Protein AF-0000000082964163 (afdb_homodimer)

Nearest PDB structures (foldseek):
  6rpa-assembly1_E  TM=9.455E-01  e=1.512E-12  Homo sapiens
  6xqq-assembly2_D  TM=9.457E-01  e=3.207E-12  Homo sapiens
  7sg2-assembly1_E  TM=9.542E-01  e=1.607E-11  Homo sapiens
  7sg2-assembly2_J  TM=9.557E-01  e=1.696E-11  Homo sapiens
  7sg1-assembly2_J  TM=9.551E-01  e=2.218E-11  Homo sapiens

Organism: Crocuta crocuta (NCBI:txid9678)

Solvent-accessible surface area (backbone atoms only — not comparable to full-atom values): 11404 Å² total; per-residue (Å²): 113,66,88,73,85,69,94,60,71,53,17,41,40,25,20,56,58,32,53,33,46,56,42,68,41,52,29,55,52,64,36,70,46,71,39,42,36,50,42,96,51,86,37,64,35,32,37,34,30,39,25,44,85,71,41,70,76,39,73,40,34,42,34,36,59,75,46,82,55,50,63,33,94,97,46,49,60,82,47,43,39,62,48,24,84,42,66,38,37,37,38,41,30,39,44,52,29,35,72,88,56,41,28,33,37,44,54,46,75,28,112,66,90,71,83,70,94,63,71,50,17,42,40,24,19,55,58,32,53,33,47,54,44,67,42,52,30,54,52,64,36,68,46,71,40,40,38,51,41,97,52,87,37,65,35,33,36,34,31,40,24,44,85,72,42,69,77,40,73,40,33,42,33,37,59,74,47,83,55,50,63,32,92,96,45,50,61,81,47,45,40,61,49,25,84,41,66,37,37,36,37,39,30,39,46,52,29,36,70,88,56,40,27,32,37,44,55,49,74,28

Structure (mmCIF, N/CA/C/O backbone):
data_AF-0000000082964163-model_v1
#
loop_
_entity.id
_entity.type
_entity.pdbx_description
1 polymer 'TVB3 protein'
#
loop_
_atom_site.group_PDB
_atom_site.id
_atom_site.type_symbol
_atom_site.label_atom_id
_atom_site.label_alt_id
_atom_site.label_comp_id
_atom_site.label_asym_id
_atom_site.label_entity_id
_atom_site.label_seq_id
_atom_site.pdbx_PDB_ins_code
_atom_site.Cartn_x
_atom_site.Cartn_y
_atom_site.Cartn_z
_atom_site.occupancy
_atom_site.B_iso_or_equiv
_atom_site.auth_seq_id
_atom_site.auth_comp_id
_atom_site.auth_asym_id
_atom_site.auth_atom_id
_atom_site.pdbx_PDB_model_num
ATOM 1 N N . CYS A 1 1 ? -10.242 -15.164 -16.719 1 41.16 1 CYS A N 1
ATOM 2 C CA . CYS A 1 1 ? -11.094 -14.523 -15.727 1 41.16 1 CYS A CA 1
ATOM 3 C C . CYS A 1 1 ? -12.406 -14.062 -16.344 1 41.16 1 CYS A C 1
ATOM 5 O O . CYS A 1 1 ? -12.438 -13.086 -17.094 1 41.16 1 CYS A O 1
ATOM 7 N N . LEU A 1 2 ? -13.219 -14.797 -16.922 1 42.47 2 LEU A N 1
ATOM 8 C CA . LEU A 1 2 ? -14.344 -14.805 -17.859 1 42.47 2 LEU A CA 1
ATOM 9 C C . LEU A 1 2 ? -15.641 -14.422 -17.141 1 42.47 2 LEU A C 1
ATOM 11 O O . LEU A 1 2 ? -15.766 -14.617 -15.93 1 42.47 2 LEU A O 1
ATOM 15 N N . SER A 1 3 ? -16.453 -13.531 -17.812 1 42.53 3 SER A N 1
ATOM 16 C CA . SER A 1 3 ? -17.859 -13.25 -17.5 1 42.53 3 SER A CA 1
ATOM 17 C C . SER A 1 3 ? -18.641 -14.539 -17.266 1 42.53 3 SER A C 1
ATOM 19 O O . SER A 1 3 ? -19.875 -14.516 -17.203 1 42.53 3 SER A O 1
ATOM 21 N N . LEU A 1 4 ? -18.078 -15.742 -17.125 1 42.62 4 LEU A N 1
ATOM 22 C CA . LEU A 1 4 ? -19.031 -16.812 -17.422 1 42.62 4 LEU A CA 1
ATOM 23 C C . LEU A 1 4 ? -20.062 -16.953 -16.297 1 42.62 4 LEU A C 1
ATOM 25 O O . LEU A 1 4 ? -19.781 -16.594 -15.148 1 42.62 4 LEU A O 1
ATOM 29 N N . SER A 1 5 ? -21.438 -17.344 -16.5 1 44.69 5 SER A N 1
ATOM 30 C CA . SER A 1 5 ? -22.781 -17.594 -15.945 1 44.69 5 SER A CA 1
ATOM 31 C C . SER A 1 5 ? -22.719 -18.547 -14.766 1 44.69 5 SER A C 1
ATOM 33 O O . SER A 1 5 ? -23.688 -18.719 -14.039 1 44.69 5 SER A O 1
ATOM 35 N N . ASP A 1 6 ? -21.969 -19.734 -14.781 1 49.62 6 ASP A N 1
ATOM 36 C CA . ASP A 1 6 ? -22.391 -20.812 -13.891 1 49.62 6 ASP A CA 1
ATOM 37 C C . ASP A 1 6 ? -22.031 -20.5 -12.445 1 49.62 6 ASP A C 1
ATOM 39 O O . ASP A 1 6 ? -21.062 -19.781 -12.18 1 49.62 6 ASP A O 1
ATOM 43 N N . SER A 1 7 ? -22.797 -20.922 -11.273 1 49.91 7 SER A N 1
ATOM 44 C CA . SER A 1 7 ? -22.766 -20.594 -9.852 1 49.91 7 SER A CA 1
ATOM 45 C C . SER A 1 7 ? -21.375 -20.75 -9.273 1 49.91 7 SER A C 1
ATOM 47 O O . SER A 1 7 ? -21.078 -21.734 -8.594 1 49.91 7 SER A O 1
ATOM 49 N N . LEU A 1 8 ? -20.281 -20.719 -10.016 1 48.81 8 LEU A N 1
ATOM 50 C CA . LEU A 1 8 ? -18.953 -20.984 -9.484 1 48.81 8 LEU A CA 1
ATOM 51 C C . LEU A 1 8 ? -18.516 -19.875 -8.523 1 48.81 8 LEU A C 1
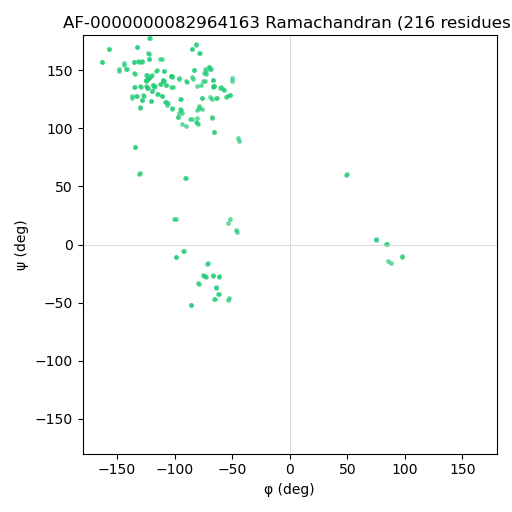ATOM 53 O O . LEU A 1 8 ? -18.703 -18.688 -8.82 1 48.81 8 LEU A O 1
ATOM 57 N N . LYS A 1 9 ? -18.531 -20.375 -7.25 1 58.12 9 LYS A N 1
ATOM 58 C CA . LYS A 1 9 ? -17.969 -19.484 -6.234 1 58.12 9 LYS A CA 1
ATOM 59 C C . LYS A 1 9 ? -16.672 -18.859 -6.727 1 58.12 9 LYS A C 1
ATOM 61 O O . LYS A 1 9 ? -15.703 -19.562 -7.023 1 58.12 9 LYS A O 1
ATOM 66 N N . LEU A 1 10 ? -16.703 -17.766 -7.371 1 63.09 10 LEU A N 1
ATOM 67 C CA . LEU A 1 10 ? -15.57 -17.047 -7.938 1 63.09 10 LEU A CA 1
ATOM 68 C C . LEU A 1 10 ? -14.797 -16.312 -6.848 1 63.09 10 LEU A C 1
ATOM 70 O O . LEU A 1 10 ? -15.398 -15.672 -5.977 1 63.09 10 LEU A O 1
ATOM 74 N N . GLY A 1 11 ? -13.539 -16.672 -6.621 1 61.59 11 GLY A N 1
ATOM 75 C CA . GLY A 1 11 ? -12.68 -15.828 -5.809 1 61.59 11 GLY A CA 1
ATOM 76 C C . GLY A 1 11 ? -12.328 -14.516 -6.484 1 61.59 11 GLY A C 1
ATOM 77 O O . GLY A 1 11 ? -12.125 -14.469 -7.699 1 61.59 11 GLY A O 1
ATOM 78 N N . SER A 1 12 ? -12.547 -13.336 -5.824 1 65.75 12 SER A N 1
ATOM 79 C CA . SER A 1 12 ? -12.211 -12.023 -6.375 1 65.75 12 SER A CA 1
ATOM 80 C C . SER A 1 12 ? -10.852 -11.547 -5.883 1 65.75 12 SER A C 1
ATOM 82 O O . SER A 1 12 ? -10.57 -11.594 -4.684 1 65.75 12 SER A O 1
ATOM 84 N N . VAL A 1 13 ? -9.883 -11.445 -6.793 1 63.28 13 VAL A N 1
ATOM 85 C CA . VAL A 1 13 ? -8.586 -10.844 -6.492 1 63.28 13 VAL A CA 1
ATOM 86 C C . VAL A 1 13 ? -8.531 -9.43 -7.055 1 63.28 13 VAL A C 1
ATOM 88 O O . VAL A 1 13 ? -8.945 -9.188 -8.188 1 63.28 13 VAL A O 1
ATOM 91 N N . PHE A 1 14 ? -8.406 -8.43 -6.152 1 61.88 14 PHE A N 1
ATOM 92 C CA . PHE A 1 14 ? -8.43 -7.027 -6.543 1 61.88 14 PHE A CA 1
ATOM 93 C C . PHE A 1 14 ? -7.043 -6.41 -6.441 1 61.88 14 PHE A C 1
ATOM 95 O O . PHE A 1 14 ? -6.328 -6.633 -5.461 1 61.88 14 PHE A O 1
ATOM 102 N N . GLY A 1 15 ? -6.543 -5.863 -7.559 1 56.25 15 GLY A N 1
ATOM 103 C CA . GLY A 1 15 ? -5.438 -4.926 -7.461 1 56.25 15 GLY A CA 1
ATOM 104 C C . GLY A 1 15 ? -5.875 -3.52 -7.094 1 56.25 15 GLY A C 1
ATOM 105 O O . GLY A 1 15 ? -6.875 -3.02 -7.613 1 56.25 15 GLY A O 1
ATOM 106 N N . ALA A 1 16 ? -5.695 -3.039 -5.922 1 55.53 16 ALA A N 1
ATOM 107 C CA . ALA A 1 16 ? -6.199 -1.73 -5.512 1 55.53 16 ALA A CA 1
ATOM 108 C C . ALA A 1 16 ? -5.301 -0.61 -6.027 1 55.53 16 ALA A C 1
ATOM 110 O O . ALA A 1 16 ? -4.074 -0.735 -6.016 1 55.53 16 ALA A O 1
ATOM 111 N N . LEU A 1 17 ? -5.938 0.274 -6.875 1 52.03 17 LEU A N 1
ATOM 112 C CA . LEU A 1 17 ? -5.293 1.485 -7.367 1 52.03 17 LEU A CA 1
ATOM 113 C C . LEU A 1 17 ? -5.332 2.588 -6.312 1 52.03 17 LEU A C 1
ATOM 115 O O . LEU A 1 17 ? -6.402 2.939 -5.816 1 52.03 17 LEU A O 1
ATOM 119 N N . LEU A 1 18 ? -4.27 2.746 -5.754 1 58.44 18 LEU A N 1
ATOM 120 C CA . LEU A 1 18 ? -4.168 3.932 -4.91 1 58.44 18 LEU A CA 1
ATOM 121 C C . LEU A 1 18 ? -3.648 5.125 -5.707 1 58.44 18 LEU A C 1
ATOM 123 O O . LEU A 1 18 ? -2.695 4.992 -6.477 1 58.44 18 LEU A O 1
ATOM 127 N N . SER A 1 19 ? -4.633 6.043 -6.086 1 60.84 19 SER A N 1
ATOM 128 C CA . SER A 1 19 ? -4.148 7.266 -6.719 1 60.84 19 SER A CA 1
ATOM 129 C C . SER A 1 19 ? -3.76 8.312 -5.676 1 60.84 19 SER A C 1
ATOM 131 O O . SER A 1 19 ? -4.543 8.617 -4.773 1 60.84 19 SER A O 1
ATOM 133 N N . GLN A 1 20 ? -2.508 8.477 -5.578 1 63.31 20 GLN A N 1
ATOM 134 C CA . GLN A 1 20 ? -2.035 9.477 -4.629 1 63.31 20 GLN A CA 1
ATOM 135 C C . GLN A 1 20 ? -1.521 10.719 -5.344 1 63.31 20 GLN A C 1
ATOM 137 O O . GLN A 1 20 ? -0.855 10.617 -6.379 1 63.31 20 GLN A O 1
ATOM 142 N N . LYS A 1 21 ? -2.111 11.852 -5.086 1 64.5 21 LYS A N 1
ATOM 143 C CA . LYS A 1 21 ? -1.603 13.141 -5.539 1 64.5 21 LYS A CA 1
ATOM 144 C C . LYS A 1 21 ? -1.118 13.984 -4.363 1 64.5 21 LYS A C 1
ATOM 146 O O . LYS A 1 21 ? -1.78 14.055 -3.328 1 64.5 21 LYS A O 1
ATOM 151 N N . PRO A 1 22 ? -0.004 14.664 -4.484 1 62.19 22 PRO A N 1
ATOM 152 C CA . PRO A 1 22 ? 1.025 14.531 -5.52 1 62.19 22 PRO A CA 1
ATOM 153 C C . PRO A 1 22 ? 1.81 13.227 -5.41 1 62.19 22 PRO A C 1
ATOM 155 O O . PRO A 1 22 ? 1.862 12.625 -4.336 1 62.19 22 PRO A O 1
ATOM 158 N N . ARG A 1 23 ? 2.297 12.797 -6.492 1 64.94 23 ARG A N 1
ATOM 159 C CA . ARG A 1 23 ? 3.164 11.625 -6.496 1 64.94 23 ARG A CA 1
ATOM 160 C C . ARG A 1 23 ? 4.461 11.898 -5.746 1 64.94 23 ARG A C 1
ATOM 162 O O . ARG A 1 23 ? 4.945 11.047 -5 1 64.94 23 ARG A O 1
ATOM 169 N N . ARG A 1 24 ? 5.004 13.016 -6.074 1 65.31 24 ARG A N 1
ATOM 170 C CA . ARG A 1 24 ? 6.227 13.492 -5.43 1 65.31 24 ARG A CA 1
ATOM 171 C C . ARG A 1 24 ? 6.129 14.977 -5.109 1 65.31 24 ARG A C 1
ATOM 173 O O . ARG A 1 24 ? 5.59 15.758 -5.898 1 65.31 24 ARG A O 1
ATOM 180 N N . ASN A 1 25 ? 6.395 15.227 -3.795 1 66.56 25 ASN A N 1
ATOM 181 C CA . ASN A 1 25 ? 6.496 16.641 -3.449 1 66.56 25 ASN A CA 1
ATOM 182 C C . ASN A 1 25 ? 7.734 16.922 -2.607 1 66.56 25 ASN A C 1
ATOM 184 O O . ASN A 1 25 ? 8.078 16.156 -1.711 1 66.56 25 ASN A O 1
ATOM 188 N N . ILE A 1 26 ? 8.547 17.922 -3.072 1 69.19 26 ILE A N 1
ATOM 189 C CA . ILE A 1 26 ? 9.664 18.422 -2.273 1 69.19 26 ILE A CA 1
ATOM 190 C C . ILE A 1 26 ? 9.219 19.656 -1.487 1 69.19 26 ILE A C 1
ATOM 192 O O . ILE A 1 26 ? 8.664 20.594 -2.059 1 69.19 26 ILE A O 1
ATOM 196 N N . CYS A 1 27 ? 9.273 19.406 -0.211 1 69.62 27 CYS A N 1
ATOM 197 C CA . CYS A 1 27 ? 8.812 20.516 0.618 1 69.62 27 CYS A CA 1
ATOM 198 C C . CYS A 1 27 ? 9.953 21.078 1.465 1 69.62 27 CYS A C 1
ATOM 200 O O . CYS A 1 27 ? 10.898 20.359 1.781 1 69.62 27 CYS A O 1
ATOM 202 N N . GLN A 1 28 ? 9.805 22.406 1.718 1 74.69 28 GLN A N 1
ATOM 203 C CA . GLN A 1 28 ? 10.742 23.078 2.625 1 74.69 28 GLN A CA 1
ATOM 204 C C . GLN A 1 28 ? 10.586 22.547 4.051 1 74.69 28 GLN A C 1
ATOM 206 O O . GLN A 1 28 ? 9.469 22.312 4.516 1 74.69 28 GLN A O 1
ATOM 211 N N . ARG A 1 29 ? 11.727 22.312 4.625 1 79.88 29 ARG A N 1
ATOM 212 C CA . ARG A 1 29 ? 11.688 21.922 6.031 1 79.88 29 ARG A CA 1
ATOM 213 C C . ARG A 1 29 ? 10.828 22.891 6.844 1 79.88 29 ARG A C 1
ATOM 215 O O . ARG A 1 29 ? 10.898 24.109 6.637 1 79.88 29 ARG A O 1
ATOM 222 N N . GLY A 1 30 ? 10.133 22.438 7.758 1 83.5 30 GLY A N 1
ATOM 223 C CA . GLY A 1 30 ? 9.289 23.25 8.617 1 83.5 30 GLY A CA 1
ATOM 224 C C . GLY A 1 30 ? 7.918 23.516 8.023 1 83.5 30 GLY A C 1
ATOM 225 O O . GLY A 1 30 ? 7.004 23.938 8.734 1 83.5 30 GLY A O 1
ATOM 226 N N . ALA A 1 31 ? 7.805 23.25 6.773 1 85.44 31 ALA A N 1
ATOM 227 C CA . ALA A 1 31 ? 6.512 23.422 6.113 1 85.44 31 ALA A CA 1
ATOM 228 C C . ALA A 1 31 ? 5.633 22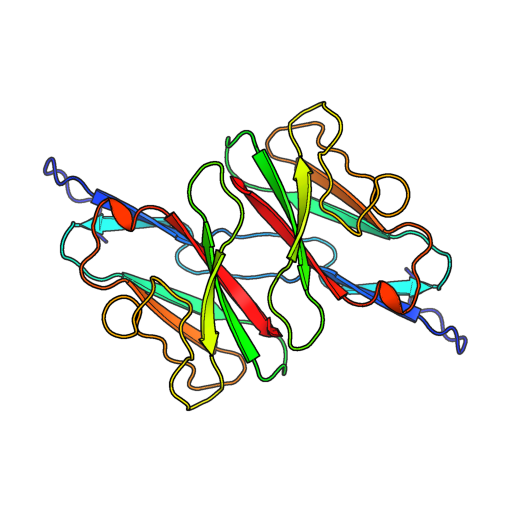.188 6.297 1 85.44 31 ALA A C 1
ATOM 230 O O . ALA A 1 31 ? 6.062 21.203 6.887 1 85.44 31 ALA A O 1
ATOM 231 N N . SER A 1 32 ? 4.34 22.344 5.945 1 88.12 32 SER A N 1
ATOM 232 C CA . SER A 1 32 ? 3.428 21.203 5.988 1 88.12 32 SER A CA 1
ATOM 233 C C . SER A 1 32 ? 3.047 20.75 4.582 1 88.12 32 SER A C 1
ATOM 235 O O . SER A 1 32 ? 3.004 21.562 3.652 1 88.12 32 SER A O 1
ATOM 237 N N . MET A 1 33 ? 2.818 19.438 4.578 1 85.81 33 MET A N 1
ATOM 238 C CA . MET A 1 33 ? 2.416 18.859 3.305 1 85.81 33 MET A CA 1
ATOM 239 C C . MET A 1 33 ? 1.163 18 3.471 1 85.81 33 MET A C 1
ATOM 241 O O . MET A 1 33 ? 1.049 17.234 4.434 1 85.81 33 MET A O 1
ATOM 245 N N . THR A 1 34 ? 0.237 18.203 2.475 1 87.56 34 THR A N 1
ATOM 246 C CA . THR A 1 34 ? -0.994 17.422 2.512 1 87.56 34 THR A CA 1
ATOM 247 C C . THR A 1 34 ? -1.078 16.484 1.31 1 87.56 34 THR A C 1
ATOM 249 O O . THR A 1 34 ? -0.862 16.906 0.172 1 87.56 34 THR A O 1
ATOM 252 N N . ILE A 1 35 ? -1.35 15.242 1.563 1 87.12 35 ILE A N 1
ATOM 253 C CA . ILE A 1 35 ? -1.528 14.234 0.524 1 87.12 35 ILE A CA 1
ATOM 254 C C . ILE A 1 35 ? -2.996 13.82 0.451 1 87.12 35 ILE A C 1
ATOM 256 O O . ILE A 1 35 ? -3.656 13.664 1.481 1 87.12 35 ILE A O 1
ATOM 260 N N . HIS A 1 36 ? -3.449 13.609 -0.766 1 85.88 36 HIS A N 1
ATOM 261 C CA . HIS A 1 36 ? -4.836 13.227 -1 1 85.88 36 HIS A CA 1
ATOM 262 C C . HIS A 1 36 ? -4.934 11.773 -1.457 1 85.88 36 HIS A C 1
ATOM 264 O O . HIS A 1 36 ? -4.094 11.305 -2.229 1 85.88 36 HIS A O 1
ATOM 270 N N . CYS A 1 37 ? -5.977 11.148 -0.925 1 83.81 37 CYS A N 1
ATOM 271 C CA . CYS A 1 37 ? -6.25 9.766 -1.294 1 83.81 37 CYS A CA 1
ATOM 272 C C . CYS A 1 37 ? -7.695 9.594 -1.744 1 83.81 37 CYS A C 1
ATOM 274 O O . CYS A 1 37 ? -8.617 10.031 -1.056 1 83.81 37 CYS A O 1
ATOM 276 N N . GLU A 1 38 ? -7.863 9.07 -2.928 1 82.38 38 GLU A N 1
ATOM 277 C CA . GLU A 1 38 ? -9.18 8.734 -3.453 1 82.38 38 GLU A CA 1
ATOM 278 C C . GLU A 1 38 ? -9.289 7.25 -3.783 1 82.38 38 GLU A C 1
ATOM 280 O O . GLU A 1 38 ? -8.414 6.695 -4.453 1 82.38 38 GLU A O 1
ATOM 285 N N . VAL A 1 39 ? -10.289 6.652 -3.158 1 76.88 39 VAL A N 1
ATOM 286 C CA . VAL A 1 39 ? -10.508 5.227 -3.398 1 76.88 39 VAL A CA 1
ATOM 287 C C . VAL A 1 39 ? -11.891 5.012 -4.008 1 76.88 39 VAL A C 1
ATOM 289 O O . VAL A 1 39 ? -12.828 5.754 -3.711 1 76.88 39 VAL A O 1
ATOM 292 N N . ASP A 1 40 ? -11.93 4.16 -4.988 1 73.5 40 ASP A N 1
ATOM 293 C CA . ASP A 1 40 ? -13.219 3.824 -5.594 1 73.5 40 ASP A CA 1
ATOM 294 C C . ASP A 1 40 ? -13.859 2.629 -4.895 1 73.5 40 ASP A C 1
ATOM 296 O O . ASP A 1 40 ? -13.961 1.546 -5.473 1 73.5 40 ASP A O 1
ATOM 300 N N . THR A 1 41 ? -14.055 2.713 -3.691 1 73.81 41 THR A N 1
ATOM 301 C CA . THR A 1 41 ? -14.695 1.643 -2.934 1 73.81 41 THR A CA 1
ATOM 302 C C . THR A 1 41 ? -15.586 2.217 -1.835 1 73.81 41 THR A C 1
ATOM 304 O O . THR A 1 41 ? -15.5 3.404 -1.514 1 73.81 41 THR A O 1
ATOM 307 N N . GLN A 1 42 ? -16.562 1.459 -1.414 1 76.38 42 GLN A N 1
ATOM 308 C CA . GLN A 1 42 ? -17.469 1.888 -0.35 1 76.38 42 GLN A CA 1
ATOM 309 C C . GLN A 1 42 ? -17.078 1.263 0.986 1 76.38 42 GLN A C 1
ATOM 311 O O . GLN A 1 42 ? -17.906 1.149 1.891 1 76.38 42 GLN A O 1
ATOM 316 N N . LEU A 1 43 ? -15.828 0.867 1.062 1 81.06 43 LEU A N 1
ATOM 317 C CA . LEU A 1 43 ? -15.375 0.259 2.309 1 81.06 43 LEU A CA 1
ATOM 318 C C . LEU A 1 43 ? -15.203 1.313 3.396 1 81.06 43 LEU A C 1
ATOM 320 O O . LEU A 1 43 ? -14.742 2.424 3.125 1 81.06 43 LEU A O 1
ATOM 324 N N . PRO A 1 44 ? -15.57 1.015 4.602 1 87.75 44 PRO A N 1
ATOM 325 C CA . PRO A 1 44 ? -15.688 2.023 5.656 1 87.75 44 PRO A CA 1
ATOM 326 C C . PRO A 1 44 ? -14.328 2.486 6.188 1 87.75 44 PRO A C 1
ATOM 328 O O . PRO A 1 44 ? -14.219 3.594 6.719 1 87.75 44 PRO A O 1
ATOM 331 N N . LEU A 1 45 ? -13.344 1.627 6.086 1 91.31 45 LEU A N 1
ATOM 332 C CA . LEU A 1 45 ? -12.055 1.989 6.68 1 91.31 45 LEU A CA 1
ATOM 333 C C . LEU A 1 45 ? -11.07 2.434 5.605 1 91.31 45 LEU A C 1
ATOM 335 O O . LEU A 1 45 ? -11.07 1.896 4.492 1 91.31 45 LEU A O 1
ATOM 339 N N . MET A 1 46 ? -10.258 3.379 5.945 1 91 46 MET A N 1
ATOM 340 C CA . MET A 1 46 ? -9.109 3.771 5.141 1 91 46 MET A CA 1
ATOM 341 C C . MET A 1 46 ? -7.82 3.707 5.961 1 91 46 MET A C 1
ATOM 343 O O . MET A 1 46 ? -7.805 4.094 7.129 1 91 46 MET A O 1
ATOM 347 N N . PHE A 1 47 ? -6.754 3.248 5.309 1 92.38 47 PHE A N 1
ATOM 348 C CA . PHE A 1 47 ? -5.473 3.059 5.977 1 92.38 47 PHE A CA 1
ATOM 349 C C . PHE A 1 47 ? -4.395 3.924 5.332 1 92.38 47 PHE A C 1
ATOM 351 O O . PHE A 1 47 ? -4.293 3.988 4.105 1 92.38 47 PHE A O 1
ATOM 358 N N . TRP A 1 48 ? -3.668 4.598 6.18 1 92.25 48 TRP A N 1
ATOM 359 C CA . TRP A 1 48 ? -2.523 5.371 5.711 1 92.25 48 TRP A CA 1
ATOM 360 C C . TRP A 1 48 ? -1.214 4.703 6.109 1 92.25 48 TRP A C 1
ATOM 362 O O . TRP A 1 48 ? -1.068 4.234 7.242 1 92.25 48 TRP A O 1
ATOM 372 N N . TYR A 1 49 ? -0.286 4.715 5.098 1 92.19 49 TYR A N 1
ATOM 373 C CA . TYR A 1 49 ? 0.973 4.008 5.312 1 92.19 49 TYR A CA 1
ATOM 374 C C . TYR A 1 49 ? 2.162 4.91 5.004 1 92.19 49 TYR A C 1
ATOM 376 O O . TYR A 1 49 ? 2.053 5.844 4.207 1 92.19 49 TYR A O 1
ATOM 384 N N . ARG A 1 50 ? 3.207 4.5 5.617 1 91.38 50 ARG A N 1
ATOM 385 C CA . ARG A 1 50 ? 4.504 5.098 5.324 1 91.38 50 ARG A CA 1
ATOM 386 C C . ARG A 1 50 ? 5.516 4.035 4.91 1 91.38 50 ARG A C 1
ATOM 388 O O . ARG A 1 50 ? 5.523 2.932 5.453 1 91.38 50 ARG A O 1
ATOM 395 N N . GLN A 1 51 ? 6.324 4.461 3.922 1 89.31 51 GLN A N 1
ATOM 396 C CA . GLN A 1 51 ? 7.391 3.562 3.492 1 89.31 51 GLN A CA 1
ATOM 397 C C . GLN A 1 51 ? 8.734 4.285 3.455 1 89.31 51 GLN A C 1
ATOM 399 O O . GLN A 1 51 ? 8.898 5.262 2.723 1 89.31 51 GLN A O 1
ATOM 404 N N . LEU A 1 52 ? 9.633 3.842 4.23 1 88.94 52 LEU A N 1
ATOM 405 C CA . LEU A 1 52 ? 11.008 4.316 4.133 1 88.94 52 LEU A CA 1
ATOM 406 C C . LEU A 1 52 ? 11.766 3.564 3.043 1 88.94 52 LEU A C 1
ATOM 408 O O . LEU A 1 52 ? 11.453 2.412 2.742 1 88.94 52 LEU A O 1
ATOM 412 N N . PRO A 1 53 ? 12.695 4.27 2.492 1 84.19 53 PRO A N 1
ATOM 413 C CA . PRO A 1 53 ? 13.492 3.572 1.478 1 84.19 53 PRO A CA 1
ATOM 414 C C . PRO A 1 53 ? 14.055 2.248 1.982 1 84.19 53 PRO A C 1
ATOM 416 O O . PRO A 1 53 ? 14.617 2.189 3.082 1 84.19 53 PRO A O 1
ATOM 419 N N . GLY A 1 54 ? 13.805 1.203 1.19 1 87 54 GLY A N 1
ATOM 420 C CA . GLY A 1 54 ? 14.367 -0.101 1.514 1 87 54 GLY A CA 1
ATOM 421 C C . GLY A 1 54 ? 13.523 -0.88 2.504 1 87 54 GLY A C 1
ATOM 422 O O . GLY A 1 54 ? 13.883 -1.994 2.893 1 87 54 GLY A O 1
ATOM 423 N N . GLN A 1 55 ? 12.445 -0.332 2.928 1 91 55 GLN A N 1
ATOM 424 C CA . GLN A 1 55 ? 11.609 -0.973 3.934 1 91 55 GLN A CA 1
ATOM 425 C C . GLN A 1 55 ? 10.188 -1.172 3.416 1 91 55 GLN A C 1
ATOM 427 O O . GLN A 1 55 ? 9.781 -0.545 2.434 1 91 55 GLN A O 1
ATOM 432 N N . SER A 1 56 ? 9.492 -2.088 4.059 1 92.06 56 SER A N 1
ATOM 433 C CA . SER A 1 56 ? 8.094 -2.311 3.701 1 92.06 56 SER A CA 1
ATOM 434 C C . SER A 1 56 ? 7.184 -1.282 4.363 1 92.06 56 SER A C 1
ATOM 436 O O . SER A 1 56 ? 7.625 -0.508 5.211 1 92.06 56 SER A O 1
ATOM 438 N N . LEU A 1 57 ? 5.926 -1.271 3.99 1 91.94 57 LEU A N 1
ATOM 439 C CA . LEU A 1 57 ? 4.945 -0.307 4.477 1 91.94 57 LEU A CA 1
ATOM 440 C C . LEU A 1 57 ? 4.684 -0.502 5.969 1 91.94 57 LEU A C 1
ATOM 442 O O . LEU A 1 57 ? 4.617 -1.636 6.445 1 91.94 57 LEU A O 1
ATOM 446 N N . VAL A 1 58 ? 4.527 0.625 6.652 1 94.25 58 VAL A N 1
ATOM 447 C CA . VAL A 1 58 ? 4.066 0.611 8.039 1 94.25 58 VAL A CA 1
ATOM 448 C C . VAL A 1 58 ? 2.787 1.438 8.164 1 94.25 58 VAL A C 1
ATOM 450 O O . VAL A 1 58 ? 2.654 2.486 7.527 1 94.25 58 VAL A O 1
ATOM 453 N N . LEU A 1 59 ? 1.927 0.943 9.008 1 95.88 59 LEU A N 1
ATOM 454 C CA . LEU A 1 59 ? 0.656 1.633 9.203 1 95.88 59 LEU A CA 1
ATOM 455 C C . LEU A 1 59 ? 0.838 2.877 10.062 1 95.88 59 LEU A C 1
ATOM 457 O O . LEU A 1 59 ? 1.416 2.807 11.148 1 95.88 59 LEU A O 1
ATOM 461 N N . ILE A 1 60 ? 0.396 3.979 9.555 1 96.75 60 ILE A N 1
ATOM 462 C CA . ILE A 1 60 ? 0.406 5.219 10.32 1 96.75 60 ILE A CA 1
ATOM 463 C C . ILE A 1 60 ? -0.864 5.312 11.164 1 96.75 60 ILE A C 1
ATOM 465 O O . ILE A 1 60 ? -0.796 5.508 12.383 1 96.75 60 ILE A O 1
ATOM 469 N N . ALA A 1 61 ? -2.023 5.133 10.43 1 97.62 61 ALA A N 1
ATOM 470 C CA . ALA A 1 61 ? -3.312 5.355 11.078 1 97.62 61 ALA A CA 1
ATOM 471 C C . ALA A 1 61 ? -4.445 4.719 10.281 1 97.62 61 ALA A C 1
ATOM 473 O O . ALA A 1 61 ? -4.285 4.418 9.094 1 97.62 61 ALA A O 1
ATOM 474 N N . THR A 1 62 ? -5.512 4.457 10.961 1 96.81 62 THR A N 1
ATOM 475 C CA . THR A 1 62 ? -6.773 4.004 10.391 1 96.81 62 THR A CA 1
ATOM 476 C C . THR A 1 62 ? -7.84 5.086 10.508 1 96.81 62 THR A C 1
ATOM 478 O O . THR A 1 62 ? -8.07 5.621 11.594 1 96.81 62 THR A O 1
ATOM 481 N N . ALA A 1 63 ? -8.445 5.363 9.375 1 95.06 63 ALA A N 1
ATOM 482 C CA . ALA A 1 63 ? -9.43 6.441 9.359 1 95.06 63 ALA A CA 1
ATOM 483 C C . ALA A 1 63 ? -10.812 5.91 9 1 95.06 63 ALA A C 1
ATOM 485 O O . ALA A 1 63 ? -10.945 5.051 8.125 1 95.06 63 ALA A O 1
ATOM 486 N N . ASN A 1 64 ? -11.773 6.395 9.734 1 93.62 64 ASN A N 1
ATOM 487 C CA . ASN A 1 64 ? -13.188 6.219 9.414 1 93.62 64 ASN A CA 1
ATOM 488 C C . ASN A 1 64 ? -13.844 7.543 9.031 1 93.62 64 ASN A C 1
ATOM 490 O O . ASN A 1 64 ? -13.305 8.617 9.328 1 93.62 64 ASN A O 1
ATOM 494 N N . GLN A 1 65 ? -14.945 7.363 8.359 1 91.31 65 GLN A N 1
ATOM 495 C CA . GLN A 1 65 ? -15.602 8.57 7.871 1 91.31 65 GLN A CA 1
ATOM 496 C C . GLN A 1 65 ? -16.062 9.453 9.031 1 91.31 65 GLN A C 1
ATOM 498 O O . GLN A 1 65 ? -16.812 9 9.898 1 91.31 65 GLN A O 1
ATOM 503 N N . GLY A 1 66 ? -15.672 10.664 9.023 1 90.19 66 GLY A N 1
ATOM 504 C CA . GLY A 1 66 ? -16.203 11.695 9.898 1 90.19 66 GLY A CA 1
ATOM 505 C C . GLY A 1 66 ? -15.711 11.578 11.328 1 90.19 66 GLY A C 1
ATOM 506 O O . GLY A 1 66 ? -16.25 12.227 12.234 1 90.19 66 GLY A O 1
ATOM 507 N N . VAL A 1 67 ? -14.797 10.648 11.672 1 92 67 VAL A N 1
ATOM 508 C CA . VAL A 1 67 ? -14.305 10.5 13.031 1 92 67 VAL A CA 1
ATOM 509 C C . VAL A 1 67 ? -12.781 10.641 13.047 1 92 67 VAL A C 1
ATOM 511 O O . VAL A 1 67 ? -12.133 10.578 12 1 92 67 VAL A O 1
ATOM 514 N N . VAL A 1 68 ? -12.281 10.844 14.281 1 95.19 68 VAL A N 1
ATOM 515 C CA . VAL A 1 68 ? -10.844 10.977 14.469 1 95.19 68 VAL A CA 1
ATOM 516 C C . VAL A 1 68 ? -10.156 9.656 14.141 1 95.19 68 VAL A C 1
ATOM 518 O O . VAL A 1 68 ? -10.625 8.586 14.539 1 95.19 68 VAL A O 1
ATOM 521 N N . ALA A 1 69 ? -9.062 9.734 13.43 1 97.56 69 ALA A N 1
ATOM 522 C CA . ALA A 1 69 ? -8.312 8.539 13.047 1 97.56 69 ALA A CA 1
ATOM 523 C C . ALA A 1 69 ? -7.656 7.898 14.266 1 97.56 69 ALA A C 1
ATOM 525 O O . ALA A 1 69 ? -7.387 8.578 15.266 1 97.56 69 ALA A O 1
ATOM 526 N N . THR A 1 70 ? -7.469 6.605 14.227 1 97.69 70 THR A N 1
ATOM 527 C CA . THR A 1 70 ? -6.715 5.859 15.227 1 97.69 70 THR A CA 1
ATOM 528 C C . THR A 1 70 ? -5.262 5.684 14.789 1 97.69 70 THR A C 1
ATOM 530 O O . THR A 1 70 ? -4.992 5.117 13.727 1 97.69 70 THR A O 1
ATOM 533 N N . TYR A 1 71 ? -4.336 6.102 15.641 1 98.31 71 TYR A N 1
ATOM 534 C CA . TYR A 1 71 ? -2.932 6.145 15.242 1 98.31 71 TYR A CA 1
ATOM 535 C C . TYR A 1 71 ? -2.158 4.977 15.844 1 98.31 71 TYR A C 1
ATOM 537 O O . TYR A 1 71 ? -2.43 4.562 16.969 1 98.31 71 TYR A O 1
ATOM 545 N N . GLU A 1 72 ? -1.17 4.469 15.047 1 98.19 72 GLU A N 1
ATOM 546 C CA . GLU A 1 72 ? -0.243 3.453 15.539 1 98.19 72 GLU A CA 1
ATOM 547 C C . GLU A 1 72 ? 0.836 4.074 16.422 1 98.19 72 GLU A C 1
ATOM 549 O O . GLU A 1 72 ? 1.047 5.289 16.391 1 98.19 72 GLU A O 1
ATOM 554 N N . HIS A 1 73 ? 1.504 3.188 17.156 1 96.88 73 HIS A N 1
ATOM 555 C CA . HIS A 1 73 ? 2.602 3.656 17.984 1 96.88 73 HIS A CA 1
ATOM 556 C C . HIS A 1 73 ? 3.664 4.371 17.156 1 96.88 73 HIS A C 1
ATOM 558 O O . HIS A 1 73 ? 4.047 3.889 16.094 1 96.88 73 HIS A O 1
ATOM 564 N N . GLY A 1 74 ? 4.102 5.52 17.609 1 96.25 74 GLY A N 1
ATOM 565 C CA . GLY A 1 74 ? 5.141 6.273 16.938 1 96.25 74 GLY A CA 1
ATOM 566 C C . GLY A 1 74 ? 4.594 7.375 16.047 1 96.25 74 GLY A C 1
ATOM 567 O O . GLY A 1 74 ? 5.352 8.203 15.531 1 96.25 74 GLY A O 1
ATOM 568 N N . PHE A 1 75 ? 3.301 7.355 15.852 1 97.88 75 PHE A N 1
ATOM 569 C CA . PHE A 1 75 ? 2.656 8.383 15.039 1 97.88 75 PHE A CA 1
ATOM 570 C C . PHE A 1 75 ? 1.617 9.141 15.852 1 97.88 75 PHE A C 1
ATOM 572 O O . PHE A 1 75 ? 0.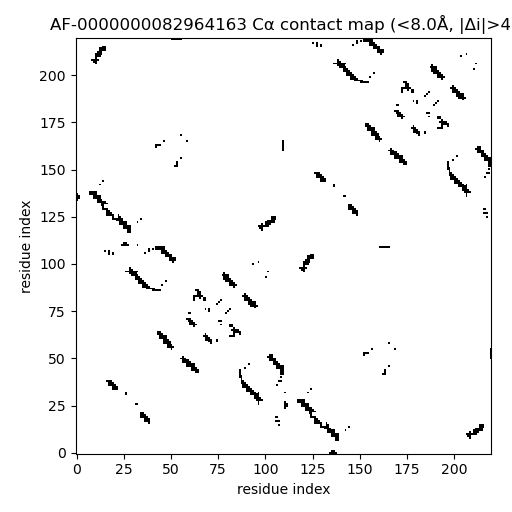975 8.57 16.734 1 97.88 75 PHE A O 1
ATOM 579 N N . THR A 1 76 ? 1.512 10.453 15.539 1 97.62 76 THR A N 1
ATOM 580 C CA . THR A 1 76 ? 0.577 11.258 16.312 1 97.62 76 THR A CA 1
ATOM 581 C C . THR A 1 76 ? -0.319 12.086 15.391 1 97.62 76 THR A C 1
ATOM 583 O O . THR A 1 76 ? 0.063 12.398 14.258 1 97.62 76 THR A O 1
ATOM 586 N N . ARG A 1 77 ? -1.488 12.469 15.953 1 97.56 77 ARG A N 1
ATOM 587 C CA . ARG A 1 77 ? -2.434 13.305 15.219 1 97.56 77 ARG A CA 1
ATOM 588 C C . ARG A 1 77 ? -1.825 14.672 14.914 1 97.56 77 ARG A C 1
ATOM 590 O O . ARG A 1 77 ? -2.094 15.25 13.859 1 97.56 77 ARG A O 1
ATOM 597 N N . ASP A 1 78 ? -1.04 15.211 15.828 1 97.31 78 ASP A N 1
ATOM 598 C CA . ASP A 1 78 ? -0.434 16.516 15.609 1 97.31 78 ASP A CA 1
ATOM 599 C C . ASP A 1 78 ? 0.496 16.5 14.398 1 97.31 78 ASP A C 1
ATOM 601 O O . ASP A 1 78 ? 0.527 17.453 13.625 1 97.31 78 ASP A O 1
ATOM 605 N N . LYS A 1 79 ? 1.281 15.398 14.312 1 97 79 LYS A N 1
ATOM 606 C CA . LYS A 1 79 ? 2.26 15.297 13.234 1 97 79 LYS A CA 1
ATOM 607 C C . LYS A 1 79 ? 1.595 14.875 11.922 1 97 79 LYS A C 1
ATOM 609 O O . LYS A 1 79 ? 1.995 15.32 10.852 1 97 79 LYS A O 1
ATOM 614 N N . PHE A 1 80 ? 0.545 14.047 12.039 1 96.81 80 PHE A N 1
ATOM 615 C CA . PHE A 1 80 ? -0.092 13.492 10.852 1 96.81 80 PHE A CA 1
ATOM 616 C C . PHE A 1 80 ? -1.604 13.672 10.914 1 96.81 80 PHE A C 1
ATOM 618 O O . PHE A 1 80 ? -2.355 12.703 10.812 1 96.81 80 PHE A O 1
ATOM 625 N N . PRO A 1 81 ? -2.082 14.891 10.984 1 97.75 81 PRO A N 1
ATOM 626 C CA . PRO A 1 81 ? -3.539 15.047 10.992 1 97.75 81 PRO A CA 1
ATOM 627 C C . PRO A 1 81 ? -4.199 14.469 9.742 1 97.75 81 PRO A C 1
ATOM 629 O O . PRO A 1 81 ? -3.727 14.711 8.625 1 97.75 81 PRO A O 1
ATOM 632 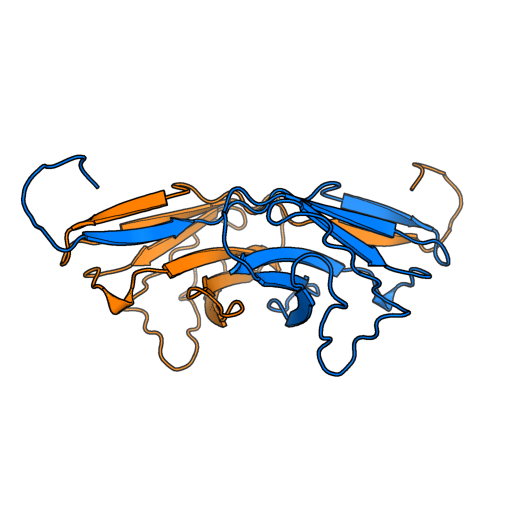N N . ILE A 1 82 ? -5.301 13.734 9.992 1 96.69 82 ILE A N 1
ATOM 633 C CA . ILE A 1 82 ? -6.023 13.062 8.914 1 96.69 82 ILE A CA 1
ATOM 634 C C . ILE A 1 82 ? -7.488 13.492 8.93 1 96.69 82 ILE A C 1
ATOM 636 O O . ILE A 1 82 ? -8.102 13.609 9.992 1 96.69 82 ILE A O 1
ATOM 640 N N . SER A 1 83 ? -7.949 13.75 7.754 1 95.75 83 SER A N 1
ATOM 641 C CA . SER A 1 83 ? -9.367 14.023 7.566 1 95.75 83 SER A CA 1
ATOM 642 C C . SER A 1 83 ? -9.984 13.07 6.551 1 95.75 83 SER A C 1
ATOM 644 O O . SER A 1 83 ? -9.367 12.758 5.531 1 95.75 83 SER A O 1
ATOM 646 N N . ARG A 1 84 ? -11.117 12.547 6.855 1 94.19 84 ARG A N 1
ATOM 647 C CA . ARG A 1 84 ? -11.891 11.711 5.941 1 94.19 84 ARG A CA 1
ATOM 648 C C . ARG A 1 84 ? -13.367 12.117 5.949 1 94.19 84 ARG A C 1
ATOM 650 O O . ARG A 1 84 ? -14.195 11.438 6.559 1 94.19 84 ARG A O 1
ATOM 657 N N . PRO A 1 85 ? -13.664 13.133 5.145 1 93.94 85 PRO A N 1
ATOM 658 C CA . PRO A 1 85 ? -15.031 13.656 5.148 1 93.94 85 PRO A CA 1
ATOM 659 C C . PRO A 1 85 ? -16.016 12.719 4.453 1 93.94 85 PRO A C 1
ATOM 661 O O . PRO A 1 85 ? -17.219 12.734 4.77 1 93.94 85 PRO A O 1
ATOM 664 N N . THR A 1 86 ? -15.531 11.875 3.449 1 91.69 86 THR A N 1
ATOM 665 C CA . THR A 1 86 ? -16.391 10.922 2.742 1 91.69 86 THR A CA 1
ATOM 666 C C . THR A 1 86 ? -15.727 9.547 2.672 1 91.69 86 THR A C 1
ATOM 668 O O . THR A 1 86 ? -14.539 9.406 2.969 1 91.69 86 THR A O 1
ATOM 671 N N . LEU A 1 87 ? -16.453 8.594 2.268 1 87.88 87 LEU A N 1
ATOM 672 C CA . LEU A 1 87 ? -15.953 7.227 2.176 1 87.88 87 LEU A CA 1
ATOM 673 C C . LEU A 1 87 ? -14.875 7.117 1.099 1 87.88 87 LEU A C 1
ATOM 675 O O . LEU A 1 87 ? -13.953 6.309 1.217 1 87.88 87 LEU A O 1
ATOM 679 N N . GLU A 1 88 ? -14.93 7.984 0.101 1 85.44 88 GLU A N 1
ATOM 680 C CA . GLU A 1 88 ? -14.078 7.855 -1.077 1 85.44 88 GLU A CA 1
ATOM 681 C C . GLU A 1 88 ? -12.852 8.766 -0.977 1 85.44 88 GLU A C 1
ATOM 683 O O . GLU A 1 88 ? -11.93 8.672 -1.791 1 85.44 88 GLU A O 1
ATOM 688 N N . PHE A 1 89 ? -12.898 9.625 -0.015 1 88 89 PHE A N 1
ATOM 689 C CA . PHE A 1 89 ? -11.875 10.664 -0.025 1 88 89 PHE A CA 1
ATOM 690 C C . PHE A 1 89 ? -11.281 10.852 1.365 1 88 89 PHE A C 1
ATOM 692 O O . PHE A 1 89 ? -12.008 10.875 2.359 1 88 89 PHE A O 1
ATOM 699 N N . SER A 1 90 ? -9.938 10.969 1.451 1 89.81 90 SER A N 1
ATOM 700 C CA . SER A 1 90 ? -9.227 11.266 2.691 1 89.81 90 SER A CA 1
ATOM 701 C C . SER A 1 90 ? -7.961 12.07 2.424 1 89.81 90 SER A C 1
ATOM 703 O O . SER A 1 90 ? -7.387 11.992 1.339 1 89.81 90 SER A O 1
ATOM 705 N N . THR A 1 91 ? -7.594 12.906 3.406 1 91.38 91 THR A N 1
ATOM 706 C CA . THR A 1 91 ? -6.328 13.633 3.338 1 91.38 91 THR A CA 1
ATOM 707 C C . THR A 1 91 ? -5.48 13.352 4.574 1 91.38 91 THR A C 1
ATOM 709 O O . THR A 1 91 ? -6.016 13.148 5.668 1 91.38 91 THR A O 1
ATOM 712 N N . MET A 1 92 ? -4.234 13.312 4.395 1 92.81 92 MET A N 1
ATOM 713 C CA . MET A 1 92 ? -3.268 13.305 5.488 1 92.81 92 MET A CA 1
ATOM 714 C C . MET A 1 92 ? -2.229 14.406 5.305 1 92.81 92 MET A C 1
ATOM 716 O O . MET A 1 92 ? -1.667 14.555 4.219 1 92.81 92 MET A O 1
ATOM 720 N N . THR A 1 93 ? -2.047 15.164 6.297 1 92.38 93 THR A N 1
ATOM 721 C CA . THR A 1 93 ? -1.028 16.203 6.289 1 92.38 93 THR A CA 1
ATOM 722 C C . THR A 1 93 ? 0.194 15.781 7.094 1 92.38 93 THR A C 1
ATOM 724 O O . THR A 1 93 ? 0.061 15.156 8.148 1 92.38 93 THR A O 1
ATOM 727 N N . ILE A 1 94 ? 1.341 16.031 6.547 1 93.06 94 ILE A N 1
ATOM 728 C CA . ILE A 1 94 ? 2.584 15.914 7.301 1 93.06 94 ILE A CA 1
ATOM 729 C C . ILE A 1 94 ? 3.014 17.281 7.812 1 93.06 94 ILE A C 1
ATOM 731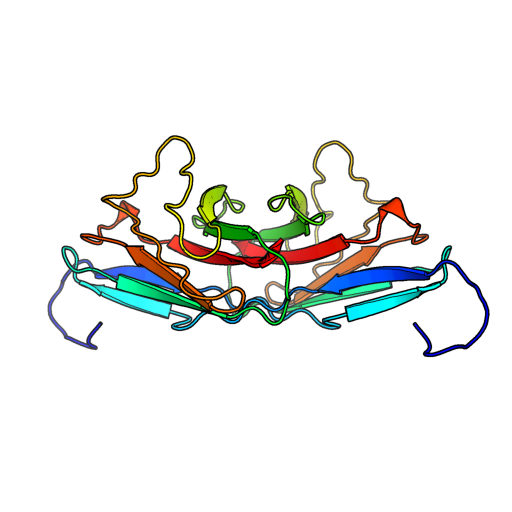 O O . ILE A 1 94 ? 3.445 18.141 7.035 1 93.06 94 ILE A O 1
ATOM 735 N N . SER A 1 95 ? 2.887 17.391 9.102 1 93.31 95 SER A N 1
ATOM 736 C CA . SER A 1 95 ? 3.139 18.719 9.68 1 93.31 95 SER A CA 1
ATOM 737 C C . SER A 1 95 ? 4.629 18.922 9.938 1 93.31 95 SER A C 1
ATOM 739 O O . SER A 1 95 ? 5.34 17.984 10.305 1 93.31 95 SER A O 1
ATOM 741 N N . ASN A 1 96 ? 5.09 20.141 9.734 1 91.69 96 ASN A N 1
ATOM 742 C CA . ASN A 1 96 ? 6.469 20.516 10.039 1 91.69 96 ASN A CA 1
ATOM 743 C C . ASN A 1 96 ? 7.461 19.516 9.461 1 91.69 96 ASN A C 1
ATOM 745 O O . ASN A 1 96 ? 8.258 18.922 10.195 1 91.69 96 ASN A O 1
ATOM 749 N N . VAL A 1 97 ? 7.402 19.406 8.203 1 88.75 97 VAL A N 1
ATOM 750 C CA . VAL A 1 97 ? 8.164 18.391 7.473 1 88.75 97 VAL A CA 1
ATOM 751 C C . VAL A 1 97 ? 9.641 18.516 7.828 1 88.75 97 VAL A C 1
ATOM 753 O O . VAL A 1 97 ? 10.195 19.609 7.887 1 88.75 97 VAL A O 1
ATOM 756 N N . SER A 1 98 ? 10.219 17.422 8.219 1 88.5 98 SER A N 1
ATOM 757 C CA . SER A 1 98 ? 11.648 17.281 8.477 1 88.5 98 SER A CA 1
ATOM 758 C C . SER A 1 98 ? 12.266 16.172 7.617 1 88.5 98 SER A C 1
ATOM 760 O O . SER A 1 98 ? 11.562 15.523 6.844 1 88.5 98 SER A O 1
ATOM 762 N N . LEU A 1 99 ? 13.547 15.984 7.719 1 86.75 99 LEU A N 1
ATOM 763 C CA . LEU A 1 99 ? 14.242 14.953 6.957 1 86.75 99 LEU A CA 1
ATOM 764 C C . LEU A 1 99 ? 13.711 13.562 7.309 1 86.75 99 LEU A C 1
ATOM 766 O O . LEU A 1 99 ? 13.688 12.672 6.461 1 86.75 99 LEU A O 1
ATOM 770 N N . GLU A 1 100 ? 13.195 13.469 8.578 1 88.62 100 GLU A N 1
ATOM 771 C CA . GLU A 1 100 ? 12.68 12.188 9.039 1 88.62 100 GLU A CA 1
ATOM 772 C C . GLU A 1 100 ? 11.367 11.836 8.344 1 88.62 100 GLU A C 1
ATOM 774 O O . GLU A 1 100 ? 10.945 10.68 8.336 1 88.62 100 GLU A O 1
ATOM 779 N N . ASP A 1 101 ? 10.789 12.852 7.758 1 88.94 101 ASP A N 1
ATOM 780 C CA . ASP A 1 101 ? 9.5 12.656 7.113 1 88.94 101 ASP A CA 1
ATOM 781 C C . ASP A 1 101 ? 9.672 12.312 5.633 1 88.94 101 ASP A C 1
ATOM 783 O O . ASP A 1 101 ? 8.688 12.07 4.93 1 88.94 101 ASP A O 1
ATOM 787 N N . SER A 1 102 ? 10.93 12.375 5.195 1 85.62 102 SER A N 1
ATOM 788 C CA . SER A 1 102 ? 11.195 12.039 3.801 1 85.62 102 SER A CA 1
ATOM 789 C C . SER A 1 102 ? 10.914 10.57 3.523 1 85.62 102 SER A C 1
ATOM 791 O O . SER A 1 102 ? 11.734 9.703 3.838 1 85.62 102 SER A O 1
ATOM 793 N N . SER A 1 103 ? 9.727 10.273 3.012 1 85.75 103 SER A N 1
ATOM 794 C CA . SER A 1 103 ? 9.227 8.922 2.818 1 85.75 103 SER A CA 1
ATOM 795 C C . SER A 1 103 ? 8.141 8.883 1.742 1 85.75 103 SER A C 1
ATOM 797 O O . SER A 1 103 ? 7.703 9.93 1.262 1 85.75 103 SER A O 1
ATOM 799 N N . PHE A 1 104 ? 7.828 7.637 1.347 1 83.69 104 PHE A N 1
ATOM 800 C CA . PHE A 1 104 ? 6.637 7.418 0.529 1 83.69 104 PHE A CA 1
ATOM 801 C C . PHE A 1 104 ? 5.414 7.176 1.406 1 83.69 104 PHE A C 1
ATOM 803 O O . PHE A 1 104 ? 5.496 6.469 2.41 1 83.69 104 PHE A O 1
ATOM 810 N N . TYR A 1 105 ? 4.391 7.73 0.975 1 87.06 105 TYR A N 1
ATOM 811 C CA . TYR A 1 105 ? 3.146 7.555 1.717 1 87.06 105 TYR A CA 1
ATOM 812 C C . TYR A 1 105 ? 2.061 6.965 0.825 1 87.06 105 TYR A C 1
ATOM 814 O O . TYR A 1 105 ? 1.965 7.309 -0.356 1 87.06 105 TYR A O 1
ATOM 822 N N . PHE A 1 106 ? 1.255 6.09 1.488 1 84.5 106 PHE A N 1
ATOM 823 C CA . PHE A 1 106 ? 0.221 5.363 0.762 1 84.5 106 PHE A CA 1
ATOM 824 C C . PHE A 1 106 ? -1.09 5.363 1.539 1 84.5 106 PHE A C 1
ATOM 826 O O . PHE A 1 106 ? -1.099 5.59 2.752 1 84.5 106 PHE A O 1
ATOM 833 N N . CYS A 1 107 ? -2.107 5.172 0.79 1 87.12 107 CYS A N 1
ATOM 834 C CA . CYS A 1 107 ? -3.408 4.957 1.413 1 87.12 107 CYS A CA 1
ATOM 835 C C . CYS A 1 107 ? -4.145 3.797 0.755 1 87.12 107 CYS A C 1
ATOM 837 O O . CYS A 1 107 ? -3.883 3.467 -0.403 1 87.12 107 CYS A O 1
ATOM 839 N N . SER A 1 108 ? -4.918 3.094 1.491 1 84.81 108 SER A N 1
ATOM 840 C CA . SER A 1 108 ? -5.766 2.025 0.978 1 84.81 108 SER A CA 1
ATOM 841 C C . SER A 1 108 ? -7.113 1.995 1.695 1 84.81 108 SER A C 1
ATOM 843 O O . SER A 1 108 ? -7.223 2.449 2.836 1 84.81 108 SER A O 1
ATOM 845 N N . ALA A 1 109 ? -8.125 1.519 0.918 1 83.81 109 ALA A N 1
ATOM 846 C CA . ALA A 1 109 ? -9.43 1.322 1.543 1 83.81 109 ALA A CA 1
ATOM 847 C C . ALA A 1 109 ? -9.617 -0.126 1.986 1 83.81 109 ALA A C 1
ATOM 849 O O . ALA A 1 109 ? -9.109 -1.048 1.342 1 83.81 109 ALA A O 1
ATOM 850 N N . GLY A 1 110 ? -10.281 -0.25 3.15 1 81.75 110 GLY A N 1
ATOM 851 C CA . GLY A 1 110 ? -10.547 -1.6 3.625 1 81.75 110 GLY A CA 1
ATOM 852 C C . GLY A 1 110 ? -11.875 -1.73 4.348 1 81.75 110 GLY A C 1
ATOM 853 O O . GLY A 1 110 ? -12.5 -0.726 4.691 1 81.75 110 GLY A O 1
ATOM 854 N N . CYS B 1 1 ? 5.156 24.031 -2.033 1 41.44 1 CYS B N 1
ATOM 855 C CA . CYS B 1 1 ? 6.121 23 -2.41 1 41.44 1 CYS B CA 1
ATOM 856 C C . CYS B 1 1 ? 6.836 23.375 -3.705 1 41.44 1 CYS B C 1
ATOM 858 O O . CYS B 1 1 ? 6.254 23.281 -4.789 1 41.44 1 CYS B O 1
ATOM 860 N N . LEU B 1 2 ? 7.43 24.453 -3.896 1 42.34 2 LEU B N 1
ATOM 861 C CA . LEU B 1 2 ? 7.996 25.312 -4.938 1 42.34 2 LEU B CA 1
ATOM 862 C C . LEU B 1 2 ? 9.344 24.766 -5.406 1 42.34 2 LEU B C 1
ATOM 864 O O . LEU B 1 2 ? 10.031 24.062 -4.664 1 42.34 2 LEU B O 1
ATOM 868 N N . SER B 1 3 ? 9.555 24.781 -6.785 1 42.69 3 SER B N 1
ATOM 869 C CA . SER B 1 3 ? 10.852 24.594 -7.438 1 42.69 3 SER B CA 1
ATOM 870 C C . SER B 1 3 ? 11.93 25.453 -6.773 1 42.69 3 SER B C 1
ATOM 872 O O . SER B 1 3 ? 13.039 25.578 -7.301 1 42.69 3 SER B O 1
ATOM 874 N N . LEU B 1 4 ? 11.75 26.062 -5.621 1 42.22 4 LEU B N 1
ATOM 875 C CA . LEU B 1 4 ? 12.672 27.188 -5.469 1 42.22 4 LEU B CA 1
ATOM 876 C C . LEU B 1 4 ? 14.094 26.688 -5.215 1 42.22 4 LEU B C 1
ATOM 878 O O . LEU B 1 4 ? 14.289 25.578 -4.707 1 42.22 4 LEU B O 1
ATOM 882 N N . SER B 1 5 ? 15.297 27.391 -5.641 1 43.81 5 SER B N 1
ATOM 883 C CA . SER B 1 5 ? 16.75 27.422 -5.746 1 43.81 5 SER B CA 1
ATOM 884 C C . SER B 1 5 ? 17.406 27.188 -4.391 1 43.81 5 SER B C 1
ATOM 886 O O . SER B 1 5 ? 18.609 26.938 -4.316 1 43.81 5 SER B O 1
ATOM 888 N N . ASP B 1 6 ? 17.047 27.844 -3.223 1 48.56 6 ASP B N 1
ATOM 889 C CA . ASP B 1 6 ? 18.062 28 -2.189 1 48.56 6 ASP B CA 1
ATOM 890 C C . ASP B 1 6 ? 18.344 26.672 -1.476 1 48.56 6 ASP B C 1
ATOM 892 O O . ASP B 1 6 ? 17.469 25.812 -1.417 1 48.56 6 ASP B O 1
ATOM 896 N N . SER B 1 7 ? 19.641 26.328 -0.866 1 49.41 7 SER B N 1
ATOM 897 C CA . SER B 1 7 ? 20.234 25.109 -0.332 1 49.41 7 SER B CA 1
ATOM 898 C C . SER B 1 7 ? 19.344 24.453 0.719 1 49.41 7 SER B C 1
ATOM 900 O O . SER B 1 7 ? 19.797 24.125 1.812 1 49.41 7 SER B O 1
ATOM 902 N N . LEU B 1 8 ? 18 24.734 0.846 1 53.75 8 LEU B N 1
ATOM 903 C CA . LEU B 1 8 ? 17.141 24.25 1.917 1 53.75 8 LEU B CA 1
ATOM 904 C C . LEU B 1 8 ? 16.953 22.75 1.813 1 53.75 8 LEU B C 1
ATOM 906 O O . LEU B 1 8 ? 16.672 22.219 0.731 1 53.75 8 LEU B O 1
ATOM 910 N N . LYS B 1 9 ? 17.625 22.125 2.85 1 59.5 9 LYS B N 1
ATOM 911 C CA . LYS B 1 9 ? 17.406 20.688 2.979 1 59.5 9 LYS B CA 1
ATOM 912 C C . LYS B 1 9 ? 15.922 20.359 2.84 1 59.5 9 LYS B C 1
ATOM 914 O O . LYS B 1 9 ? 15.102 20.781 3.656 1 59.5 9 LYS B O 1
ATOM 919 N N . LEU B 1 10 ? 15.453 20.094 1.755 1 63.97 10 LEU B N 1
ATOM 920 C CA . LEU B 1 10 ? 14.055 19.812 1.442 1 63.97 10 LEU B CA 1
ATOM 921 C C . LEU B 1 10 ? 13.688 18.375 1.787 1 63.97 10 LEU B C 1
ATOM 923 O O . LEU B 1 10 ? 14.461 17.453 1.51 1 63.97 10 LEU B O 1
ATOM 927 N N . GLY B 1 11 ? 12.781 18.188 2.729 1 62.81 11 GLY B N 1
ATOM 928 C CA . GLY B 1 11 ? 12.195 16.859 2.895 1 62.81 11 GLY B CA 1
ATOM 929 C C . GLY B 1 11 ? 11.32 16.453 1.726 1 62.81 11 GLY B C 1
ATOM 930 O O . GLY B 1 11 ? 10.586 17.266 1.174 1 62.81 11 GLY B O 1
ATOM 931 N N . SER B 1 12 ? 11.562 15.281 1.079 1 67.12 12 SER B N 1
ATOM 932 C CA . SER B 1 12 ? 10.75 14.773 -0.024 1 67.12 12 SER B CA 1
ATOM 933 C C . SER B 1 12 ? 9.672 13.82 0.474 1 67.12 12 SER B C 1
ATOM 935 O O . SER B 1 12 ? 9.961 12.898 1.246 1 67.12 12 SER B O 1
ATOM 937 N N . VAL B 1 13 ? 8.406 14.227 0.357 1 64.38 13 VAL B N 1
ATOM 938 C CA . VAL B 1 13 ? 7.277 13.336 0.632 1 64.38 13 VAL B CA 1
ATOM 939 C C . VAL B 1 13 ? 6.688 12.836 -0.682 1 64.38 13 VAL B C 1
ATOM 941 O O . VAL B 1 13 ? 6.488 13.609 -1.619 1 64.38 13 VAL B O 1
ATOM 944 N N . PHE B 1 14 ? 6.746 11.523 -0.906 1 62.69 14 PHE B N 1
ATOM 945 C CA . PHE B 1 14 ? 6.305 10.914 -2.154 1 62.69 14 PHE B CA 1
ATOM 946 C C . PHE B 1 14 ? 5.012 10.133 -1.948 1 62.69 14 PHE B C 1
ATOM 948 O O . PHE B 1 14 ? 4.871 9.406 -0.967 1 62.69 14 PHE B O 1
ATOM 955 N N . GLY B 1 15 ? 3.971 10.5 -2.723 1 57.16 15 GLY B N 1
ATOM 956 C CA . GLY B 1 15 ? 2.854 9.578 -2.875 1 57.16 15 GLY B CA 1
ATOM 957 C C . GLY B 1 15 ? 3.117 8.484 -3.891 1 57.16 15 GLY B C 1
ATOM 958 O O . GLY B 1 15 ? 3.672 8.742 -4.961 1 57.16 15 GLY B O 1
ATOM 959 N N . ALA B 1 16 ? 3.301 7.266 -3.521 1 56.38 16 ALA B N 1
ATOM 960 C CA . ALA B 1 16 ? 3.645 6.203 -4.465 1 56.38 16 ALA B CA 1
ATOM 961 C C . ALA B 1 16 ? 2.41 5.715 -5.215 1 56.38 16 ALA B C 1
ATOM 963 O O . ALA B 1 16 ? 1.337 5.562 -4.625 1 56.38 16 ALA B O 1
ATOM 964 N N . LEU B 1 17 ? 2.465 5.91 -6.578 1 53.28 17 LEU B N 1
ATOM 965 C CA . LEU B 1 17 ? 1.438 5.367 -7.461 1 53.28 17 LEU B CA 1
ATOM 966 C C . LEU B 1 17 ? 1.698 3.893 -7.75 1 53.28 17 LEU B C 1
ATOM 968 O O . LEU B 1 17 ? 2.787 3.527 -8.203 1 53.28 17 LEU B O 1
ATOM 972 N N . LEU B 1 18 ? 0.961 3.148 -7.137 1 58.97 18 LEU B N 1
ATOM 973 C CA . LEU B 1 18 ? 1.006 1.745 -7.535 1 58.97 18 LEU B CA 1
ATOM 974 C C . LEU B 1 18 ? -0.072 1.437 -8.57 1 58.97 18 LEU B C 1
ATOM 976 O O . LEU B 1 18 ? -1.219 1.866 -8.422 1 58.97 18 LEU B O 1
ATOM 980 N N . SER B 1 19 ? 0.398 1.317 -9.859 1 61.16 19 SER B N 1
ATOM 981 C CA . SER B 1 19 ? -0.582 0.882 -10.852 1 61.16 19 SER B CA 1
ATOM 982 C C . SER B 1 19 ? -0.658 -0.64 -10.922 1 61.16 19 SER B C 1
ATOM 984 O O . SER B 1 19 ? 0.369 -1.313 -11.031 1 61.16 19 SER B O 1
ATOM 986 N N . GLN B 1 20 ? -1.71 -1.111 -10.43 1 63.31 20 GLN B N 1
ATOM 987 C CA . GLN B 1 20 ? -1.9 -2.557 -10.477 1 63.31 20 GLN B CA 1
ATOM 988 C C . GLN B 1 20 ? -2.941 -2.939 -11.531 1 63.31 20 GLN B C 1
ATOM 990 O O . GLN B 1 20 ? -3.955 -2.254 -11.688 1 63.31 20 GLN B O 1
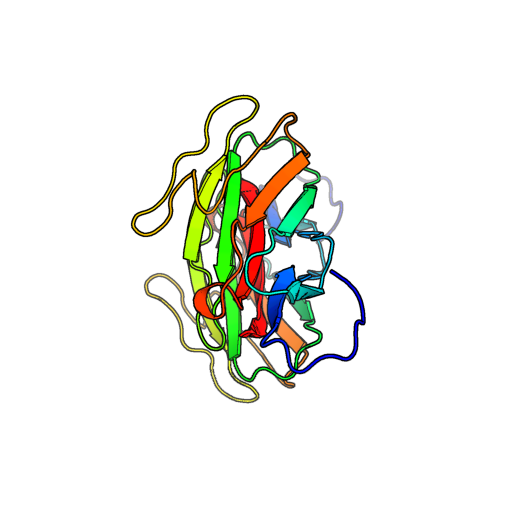ATOM 995 N N . LYS B 1 21 ? -2.543 -3.76 -12.492 1 64.56 21 LYS B N 1
ATOM 996 C CA . LYS B 1 21 ? -3.477 -4.352 -13.445 1 64.56 21 LYS B CA 1
ATOM 997 C C . LYS B 1 21 ? -3.582 -5.863 -13.242 1 64.56 21 LYS B C 1
ATOM 999 O O . LYS B 1 21 ? -2.572 -6.539 -13.055 1 64.56 21 LYS B O 1
ATOM 1004 N N . PRO B 1 22 ? -4.738 -6.426 -13.305 1 62.19 22 PRO B N 1
ATOM 1005 C CA . PRO B 1 22 ? -6.062 -5.797 -13.297 1 62.19 22 PRO B CA 1
ATOM 1006 C C . PRO B 1 22 ? -6.422 -5.195 -11.945 1 62.19 22 PRO B C 1
ATOM 1008 O O . PRO B 1 22 ? -5.871 -5.602 -10.914 1 62.19 22 PRO B O 1
ATOM 1011 N N . ARG B 1 23 ? -7.238 -4.223 -11.992 1 64.94 23 ARG B N 1
ATOM 1012 C CA . ARG B 1 23 ? -7.75 -3.635 -10.758 1 64.94 23 ARG B CA 1
ATOM 1013 C C . ARG B 1 23 ? -8.625 -4.625 -10 1 64.94 23 ARG B C 1
ATOM 1015 O O . ARG B 1 23 ? -8.539 -4.727 -8.773 1 64.94 23 ARG B O 1
ATOM 1022 N N . ARG B 1 24 ? -9.477 -5.227 -10.734 1 65.38 24 ARG B N 1
ATOM 1023 C CA . ARG B 1 24 ? -10.359 -6.258 -10.211 1 65.38 24 ARG B CA 1
ATOM 1024 C C . ARG B 1 24 ? -10.461 -7.438 -11.172 1 65.38 24 ARG B C 1
ATOM 1026 O O . ARG B 1 24 ? -10.508 -7.246 -12.391 1 65.38 24 ARG B O 1
ATOM 1033 N N . ASN B 1 25 ? -10.195 -8.625 -10.547 1 67.06 25 ASN B N 1
ATOM 1034 C CA . ASN B 1 25 ? -10.43 -9.812 -11.367 1 67.06 25 ASN B CA 1
ATOM 1035 C C . ASN B 1 25 ? -11.203 -10.883 -10.594 1 67.06 25 ASN B C 1
ATOM 1037 O O . ASN B 1 25 ? -10.945 -11.102 -9.406 1 67.06 25 ASN B O 1
ATOM 1041 N N . ILE B 1 26 ? -12.289 -11.352 -11.211 1 69.75 26 ILE B N 1
ATOM 1042 C CA . ILE B 1 26 ? -13.016 -12.5 -10.68 1 69.75 26 ILE B CA 1
ATOM 1043 C C . ILE B 1 26 ? -12.531 -13.773 -11.367 1 69.75 26 ILE B C 1
ATOM 1045 O O . ILE B 1 26 ? -12.477 -13.844 -12.594 1 69.75 26 ILE B O 1
ATOM 1049 N N . CYS B 1 27 ? -11.977 -14.578 -10.492 1 70.81 27 CYS B N 1
ATOM 1050 C CA . CYS B 1 27 ? -11.445 -15.805 -11.078 1 70.81 27 CYS B CA 1
ATOM 1051 C C . CYS B 1 27 ? -12.188 -17.031 -10.555 1 70.81 27 CYS B C 1
ATOM 1053 O O . CYS B 1 27 ? -12.719 -17.016 -9.445 1 70.81 27 CYS B O 1
ATOM 1055 N N . GLN B 1 28 ? -12.234 -18.031 -11.469 1 75.56 28 GLN B N 1
ATOM 1056 C CA . GLN B 1 28 ? -12.797 -19.328 -11.078 1 75.56 28 GLN B CA 1
ATOM 1057 C C . GLN B 1 28 ? -11.922 -20.016 -10.039 1 75.56 28 GLN B C 1
ATOM 1059 O O . GLN B 1 28 ? -10.695 -19.984 -10.125 1 75.56 28 GLN B O 1
ATOM 1064 N N . ARG B 1 29 ? -12.602 -20.547 -9.07 1 80 29 ARG B N 1
ATOM 1065 C CA . ARG B 1 29 ? -11.867 -21.344 -8.086 1 80 29 ARG B CA 1
ATOM 1066 C C . ARG B 1 29 ? -10.984 -22.375 -8.766 1 80 29 ARG B C 1
ATOM 1068 O O . ARG B 1 29 ? -11.398 -23.016 -9.742 1 80 29 ARG B O 1
ATOM 1075 N N . GLY B 1 30 ? -9.859 -22.594 -8.289 1 83.94 30 GLY B N 1
ATOM 1076 C CA . GLY B 1 30 ? -8.938 -23.578 -8.828 1 83.94 30 GLY B CA 1
ATOM 1077 C C . GLY B 1 30 ? -8.055 -23.031 -9.93 1 83.94 30 GLY B C 1
ATOM 1078 O O . GLY B 1 30 ? -7.035 -23.625 -10.281 1 83.94 30 GLY B O 1
ATOM 1079 N N . ALA B 1 31 ? -8.453 -21.922 -10.422 1 85.62 31 ALA B N 1
ATOM 1080 C CA . ALA B 1 31 ? -7.648 -21.266 -11.453 1 85.62 31 ALA B CA 1
ATOM 1081 C C . ALA B 1 31 ? -6.543 -20.406 -10.836 1 85.62 31 ALA B C 1
ATOM 1083 O O . ALA B 1 31 ? -6.457 -20.297 -9.609 1 85.62 31 ALA B O 1
ATOM 1084 N N . SER B 1 32 ? -5.598 -19.969 -11.695 1 88.25 32 SER B N 1
ATOM 1085 C CA . SER B 1 32 ? -4.543 -19.062 -11.227 1 88.25 32 SER B CA 1
ATOM 1086 C C . SER B 1 32 ? -4.727 -17.656 -11.781 1 88.25 32 SER B C 1
ATOM 1088 O O . SER B 1 32 ? -5.277 -17.484 -12.867 1 88.25 32 SER B O 1
ATOM 1090 N N . MET B 1 33 ? -4.25 -16.781 -10.922 1 86.25 33 MET B N 1
ATOM 1091 C CA . MET B 1 33 ? -4.336 -15.375 -11.32 1 86.25 33 MET B CA 1
ATOM 1092 C C . MET B 1 33 ? -2.988 -14.672 -11.164 1 86.25 33 MET B C 1
ATOM 1094 O O . MET B 1 33 ? -2.307 -14.859 -10.148 1 86.25 33 MET B O 1
ATOM 1098 N N . THR B 1 34 ? -2.656 -13.883 -12.227 1 87.75 34 THR B N 1
ATOM 1099 C CA . THR B 1 34 ? -1.399 -13.148 -12.18 1 87.75 34 THR B CA 1
ATOM 1100 C C . THR B 1 34 ? -1.655 -11.641 -12.141 1 87.75 34 THR B C 1
ATOM 1102 O O . THR B 1 34 ? -2.434 -11.125 -12.945 1 87.75 34 THR B O 1
ATOM 1105 N N . ILE B 1 35 ? -1.039 -10.969 -11.219 1 87.38 35 ILE B N 1
ATOM 1106 C CA . ILE B 1 35 ? -1.122 -9.516 -11.094 1 87.38 35 ILE B CA 1
ATOM 1107 C C . ILE B 1 35 ? 0.215 -8.891 -11.477 1 87.38 35 ILE B C 1
ATOM 1109 O O . ILE B 1 35 ? 1.277 -9.406 -11.125 1 87.38 35 ILE B O 1
ATOM 1113 N N . HIS B 1 36 ? 0.134 -7.762 -12.148 1 86.12 36 HIS B N 1
ATOM 1114 C CA . HIS B 1 36 ? 1.322 -7.047 -12.594 1 86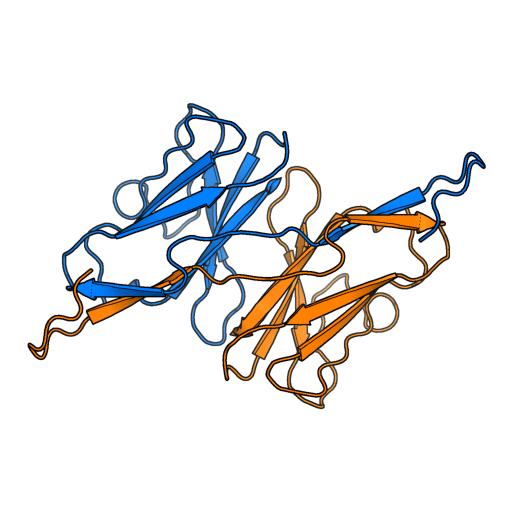.12 36 HIS B CA 1
ATOM 1115 C C . HIS B 1 36 ? 1.516 -5.754 -11.812 1 86.12 36 HIS B C 1
ATOM 1117 O O . HIS B 1 36 ? 0.544 -5.062 -11.492 1 86.12 36 HIS B O 1
ATOM 1123 N N . CYS B 1 37 ? 2.783 -5.52 -11.539 1 83.81 37 CYS B N 1
ATOM 1124 C CA . CYS B 1 37 ? 3.154 -4.301 -10.828 1 83.81 37 CYS B CA 1
ATOM 1125 C C . CYS B 1 37 ? 4.254 -3.553 -11.57 1 83.81 37 CYS B C 1
ATOM 1127 O O . CYS B 1 37 ? 5.27 -4.145 -11.945 1 83.81 37 CYS B O 1
ATOM 1129 N N . GLU B 1 38 ? 4.004 -2.301 -11.875 1 82.25 38 GLU B N 1
ATOM 1130 C CA . GLU B 1 38 ? 5 -1.421 -12.477 1 82.25 38 GLU B CA 1
ATOM 1131 C C . GLU B 1 38 ? 5.266 -0.202 -11.602 1 82.25 38 GLU B C 1
ATOM 1133 O O . GLU B 1 38 ? 4.332 0.465 -11.156 1 82.25 38 GLU B O 1
ATOM 1138 N N . VAL B 1 39 ? 6.527 -0.067 -11.281 1 76.88 39 VAL B N 1
ATOM 1139 C CA . VAL B 1 39 ? 6.914 1.07 -10.453 1 76.88 39 VAL B CA 1
ATOM 1140 C C . VAL B 1 39 ? 7.902 1.952 -11.211 1 76.88 39 VAL B C 1
ATOM 1142 O O . VAL B 1 39 ? 8.695 1.457 -12.016 1 76.88 39 VAL B O 1
ATOM 1145 N N . ASP B 1 40 ? 7.699 3.236 -11.102 1 73.62 40 ASP B N 1
ATOM 1146 C CA . ASP B 1 40 ? 8.633 4.172 -11.727 1 73.62 40 ASP B CA 1
ATOM 1147 C C . ASP B 1 40 ? 9.75 4.559 -10.758 1 73.62 40 ASP B C 1
ATOM 1149 O O . ASP B 1 40 ? 9.805 5.699 -10.297 1 73.62 40 ASP B O 1
ATOM 1153 N N . THR B 1 41 ? 10.43 3.664 -10.289 1 73.56 41 THR B N 1
ATOM 1154 C CA . THR B 1 41 ? 11.547 3.932 -9.383 1 73.56 41 THR B CA 1
ATOM 1155 C C . THR B 1 41 ? 12.688 2.955 -9.633 1 73.56 41 THR B C 1
ATOM 1157 O O . THR B 1 41 ? 12.508 1.935 -10.305 1 73.56 41 THR B O 1
ATOM 1160 N N . GLN B 1 42 ? 13.883 3.357 -9.297 1 76.5 42 GLN B N 1
ATOM 1161 C CA . GLN B 1 42 ? 15.055 2.502 -9.461 1 76.5 42 GLN B CA 1
ATOM 1162 C C . GLN B 1 42 ? 15.43 1.827 -8.141 1 76.5 42 GLN B C 1
ATOM 1164 O O . GLN B 1 42 ? 16.578 1.402 -7.961 1 76.5 42 GLN B O 1
ATOM 1169 N N . LEU B 1 43 ? 14.461 1.741 -7.262 1 80.88 43 LEU B N 1
ATOM 1170 C CA . LEU B 1 43 ? 14.742 1.111 -5.977 1 80.88 43 LEU B CA 1
ATOM 1171 C C . LEU B 1 43 ? 14.828 -0.404 -6.121 1 80.88 43 LEU B C 1
ATOM 1173 O O . LEU B 1 43 ? 14.062 -1.007 -6.875 1 80.88 43 LEU B O 1
ATOM 1177 N N . PRO B 1 44 ? 15.75 -1.028 -5.434 1 87.75 44 PRO B N 1
ATOM 1178 C CA . PRO B 1 44 ? 16.094 -2.43 -5.688 1 87.75 44 PRO B CA 1
ATOM 1179 C C . PRO B 1 44 ? 15.047 -3.402 -5.156 1 87.75 44 PRO B C 1
ATOM 1181 O O . PRO B 1 44 ? 14.93 -4.527 -5.652 1 87.75 44 PRO B O 1
ATOM 1184 N N . LEU B 1 45 ? 14.328 -2.992 -4.141 1 91.38 45 LEU B N 1
ATOM 1185 C CA . LEU B 1 45 ? 13.383 -3.928 -3.533 1 91.38 45 LEU B CA 1
ATOM 1186 C C . LEU B 1 45 ? 11.961 -3.633 -3.98 1 91.38 45 LEU B C 1
ATOM 1188 O O . LEU B 1 45 ? 11.586 -2.471 -4.156 1 91.38 45 LEU B O 1
ATOM 1192 N N . MET B 1 46 ? 11.195 -4.652 -4.145 1 91.06 46 MET B N 1
ATOM 1193 C CA . MET B 1 46 ? 9.75 -4.559 -4.348 1 91.06 46 MET B CA 1
ATOM 1194 C C . MET B 1 46 ? 9 -5.391 -3.312 1 91.06 46 MET B C 1
ATOM 1196 O O . MET B 1 46 ? 9.422 -6.504 -2.982 1 91.06 46 MET B O 1
ATOM 1200 N N . PHE B 1 47 ? 7.887 -4.848 -2.854 1 92.44 47 PHE B N 1
ATOM 1201 C CA . PHE B 1 47 ? 7.102 -5.488 -1.806 1 92.44 47 PHE B CA 1
ATOM 1202 C C . PHE B 1 47 ? 5.691 -5.805 -2.299 1 92.44 47 PHE B C 1
ATOM 1204 O O . PHE B 1 47 ? 5.051 -4.965 -2.934 1 92.44 47 PHE B O 1
ATOM 1211 N N . TRP B 1 48 ? 5.285 -7.008 -2.035 1 92.31 48 TRP B N 1
ATOM 1212 C CA . TRP B 1 48 ? 3.914 -7.406 -2.344 1 92.31 48 TRP B CA 1
ATOM 1213 C C . TRP B 1 48 ? 3.09 -7.551 -1.069 1 92.31 48 TRP B C 1
ATOM 1215 O O . TRP B 1 48 ? 3.557 -8.117 -0.079 1 92.31 48 TRP B O 1
ATOM 1225 N N . TYR B 1 49 ? 1.836 -7.012 -1.196 1 92.25 49 TYR B N 1
ATOM 1226 C CA . TYR B 1 49 ? 0.983 -6.984 -0.014 1 92.25 49 TYR B CA 1
ATOM 1227 C C . TYR B 1 49 ? -0.382 -7.594 -0.312 1 92.25 49 TYR B C 1
ATOM 1229 O O . TYR B 1 49 ? -0.834 -7.586 -1.46 1 92.25 49 TYR B O 1
ATOM 1237 N N . ARG B 1 50 ? -0.945 -7.992 0.76 1 91.44 50 ARG B N 1
ATOM 1238 C CA . ARG B 1 50 ? -2.334 -8.445 0.74 1 91.44 50 ARG B CA 1
ATOM 1239 C C . ARG B 1 50 ? -3.176 -7.668 1.747 1 91.44 50 ARG B C 1
ATOM 1241 O O . ARG B 1 50 ? -2.711 -7.359 2.846 1 91.44 50 ARG B O 1
ATOM 1248 N N . GLN B 1 51 ? -4.398 -7.395 1.281 1 89.25 51 GLN B N 1
ATOM 1249 C CA . GLN B 1 51 ? -5.332 -6.727 2.184 1 89.25 51 GLN B CA 1
ATOM 1250 C C . GLN B 1 51 ? -6.676 -7.449 2.223 1 89.25 51 GLN B C 1
ATOM 1252 O O . GLN B 1 51 ? -7.352 -7.566 1.199 1 89.25 51 GLN B O 1
ATOM 1257 N N . LEU B 1 52 ? -7.02 -7.926 3.348 1 88.88 52 LEU B N 1
ATOM 1258 C CA . LEU B 1 52 ? -8.367 -8.453 3.553 1 88.88 52 LEU B CA 1
ATOM 1259 C C . LEU B 1 52 ? -9.344 -7.332 3.871 1 88.88 52 LEU B C 1
ATOM 1261 O O . LEU B 1 52 ? -8.961 -6.301 4.422 1 88.88 52 LEU B O 1
ATOM 1265 N N . PRO B 1 53 ? -10.547 -7.582 3.467 1 84.12 53 PRO B N 1
ATOM 1266 C CA . PRO B 1 53 ? -11.539 -6.559 3.803 1 84.12 53 PRO B CA 1
ATOM 1267 C C . PRO B 1 53 ? -11.531 -6.195 5.285 1 84.12 53 PRO B C 1
ATOM 1269 O O . PRO B 1 53 ? -11.523 -7.082 6.145 1 84.12 53 PRO B O 1
ATOM 1272 N N . GLY B 1 54 ? -11.445 -4.883 5.539 1 86.62 54 GLY B N 1
ATOM 1273 C CA . GLY B 1 54 ? -11.508 -4.398 6.91 1 86.62 54 GLY B CA 1
ATOM 1274 C C . GLY B 1 54 ? -10.172 -4.449 7.625 1 86.62 54 GLY B C 1
ATOM 1275 O O . GLY B 1 54 ? -10.078 -4.098 8.805 1 86.62 54 GLY B O 1
ATOM 1276 N N . GLN B 1 55 ? -9.172 -4.891 6.961 1 90.88 55 GLN B N 1
ATOM 1277 C CA . GLN B 1 55 ? -7.859 -5.039 7.582 1 90.88 55 GLN B CA 1
ATOM 1278 C C . GLN B 1 55 ? -6.801 -4.23 6.836 1 90.88 55 GLN B C 1
ATOM 1280 O O . GLN B 1 55 ? -7.016 -3.822 5.695 1 90.88 55 GLN B O 1
ATOM 1285 N N . SER B 1 56 ? -5.719 -3.969 7.547 1 91.94 56 SER B N 1
ATOM 1286 C CA . SER B 1 56 ? -4.609 -3.264 6.91 1 91.94 56 SER B CA 1
ATOM 1287 C C . SER B 1 56 ? -3.74 -4.215 6.102 1 91.94 56 SER B C 1
ATOM 1289 O O . SER B 1 56 ? -3.924 -5.434 6.156 1 91.94 56 SER B O 1
ATOM 1291 N N . LEU B 1 57 ? -2.807 -3.672 5.363 1 91.94 57 LEU B N 1
ATOM 1292 C CA . LEU B 1 57 ? -1.937 -4.438 4.477 1 91.94 57 LEU B CA 1
ATOM 1293 C C . LEU B 1 57 ? -1.015 -5.352 5.281 1 91.94 57 LEU B C 1
ATOM 1295 O O . LEU B 1 57 ? -0.506 -4.957 6.332 1 91.94 57 LEU B O 1
ATOM 1299 N N . VAL B 1 58 ? -0.808 -6.555 4.742 1 94.25 58 VAL B N 1
ATOM 1300 C CA . VAL B 1 58 ? 0.205 -7.465 5.266 1 94.25 58 VAL B CA 1
ATOM 1301 C C . VAL B 1 58 ? 1.199 -7.82 4.164 1 94.25 58 VAL B C 1
ATOM 1303 O O . VAL B 1 58 ? 0.813 -8.008 3.006 1 94.25 58 VAL B O 1
ATOM 1306 N N . LEU B 1 59 ? 2.43 -7.938 4.582 1 95.94 59 LEU B N 1
ATOM 1307 C CA . LEU B 1 59 ? 3.475 -8.25 3.613 1 95.94 59 LEU B CA 1
ATOM 1308 C C . LEU B 1 59 ? 3.428 -9.727 3.225 1 95.94 59 LEU B C 1
ATOM 1310 O O . LEU B 1 59 ? 3.412 -10.602 4.094 1 95.94 59 LEU B O 1
ATOM 1314 N N . ILE B 1 60 ? 3.355 -9.969 1.962 1 96.81 60 ILE B N 1
ATOM 1315 C CA . ILE B 1 60 ? 3.42 -11.328 1.448 1 96.81 60 ILE B CA 1
ATOM 1316 C C . ILE B 1 60 ? 4.879 -11.742 1.258 1 96.81 60 ILE B C 1
ATOM 1318 O O . ILE B 1 60 ? 5.312 -12.773 1.771 1 96.81 60 ILE B O 1
ATOM 1322 N N . ALA B 1 61 ? 5.602 -10.836 0.506 1 97.62 61 ALA B N 1
ATOM 1323 C CA . ALA B 1 61 ? 6.961 -11.18 0.107 1 97.62 61 ALA B CA 1
ATOM 1324 C C . ALA B 1 61 ? 7.734 -9.945 -0.337 1 97.62 61 ALA B C 1
ATOM 1326 O O . ALA B 1 61 ? 7.141 -8.914 -0.656 1 97.62 61 ALA B O 1
ATOM 1327 N N . THR B 1 62 ? 9.023 -10.055 -0.258 1 96.81 62 THR B N 1
ATOM 1328 C CA . THR B 1 62 ? 9.969 -9.07 -0.775 1 96.81 62 THR B CA 1
ATOM 1329 C C . THR B 1 62 ? 10.727 -9.633 -1.978 1 96.81 62 THR B C 1
ATOM 1331 O O . THR B 1 62 ? 11.281 -10.727 -1.911 1 96.81 62 THR B O 1
ATOM 1334 N N . ALA B 1 63 ? 10.695 -8.844 -3.039 1 95 63 ALA B N 1
ATOM 1335 C CA . ALA B 1 63 ? 11.32 -9.32 -4.27 1 95 63 ALA B CA 1
ATOM 1336 C C . ALA B 1 63 ? 12.484 -8.414 -4.68 1 95 63 ALA B C 1
ATOM 1338 O O . ALA B 1 63 ? 12.391 -7.188 -4.582 1 95 63 ALA B O 1
ATOM 1339 N N . ASN B 1 64 ? 13.547 -9.07 -5.059 1 93.56 64 ASN B N 1
ATOM 1340 C CA . ASN B 1 64 ? 14.68 -8.422 -5.719 1 93.56 64 ASN B CA 1
ATOM 1341 C C . ASN B 1 64 ? 14.797 -8.852 -7.18 1 93.56 64 ASN B C 1
ATOM 1343 O O . ASN B 1 64 ? 14.227 -9.867 -7.578 1 93.56 64 ASN B O 1
ATOM 1347 N N . GLN B 1 65 ? 15.5 -8.008 -7.875 1 91.12 65 GLN B N 1
ATOM 1348 C CA . GLN B 1 65 ? 15.594 -8.289 -9.305 1 91.12 65 GLN B CA 1
ATOM 1349 C C . GLN B 1 65 ? 16.328 -9.602 -9.555 1 91.12 65 GLN B C 1
ATOM 1351 O O . GLN B 1 65 ? 17.453 -9.797 -9.102 1 91.12 65 GLN B O 1
ATOM 1356 N N . GLY B 1 66 ? 15.727 -10.453 -10.273 1 90.06 66 GLY B N 1
ATOM 1357 C CA . GLY B 1 66 ? 16.359 -11.648 -10.82 1 90.06 66 GLY B CA 1
ATOM 1358 C C . GLY B 1 66 ? 16.578 -12.727 -9.773 1 90.06 66 GLY B C 1
ATOM 1359 O O . GLY B 1 66 ? 17.297 -13.695 -10.023 1 90.06 66 GLY B O 1
ATOM 1360 N N . VAL B 1 67 ? 16.141 -12.578 -8.523 1 91.94 67 VAL B N 1
ATOM 1361 C CA . VAL B 1 67 ? 16.328 -13.586 -7.488 1 91.94 67 VAL B CA 1
ATOM 1362 C C . VAL B 1 67 ? 14.984 -14.016 -6.918 1 91.94 67 VAL B C 1
ATOM 1364 O O . VAL B 1 67 ? 13.977 -13.336 -7.121 1 91.94 67 VAL B O 1
ATOM 1367 N N . VAL B 1 68 ? 15.055 -15.164 -6.215 1 95.06 68 VAL B N 1
ATOM 1368 C CA . VAL B 1 68 ? 13.852 -15.695 -5.586 1 95.06 68 VAL B CA 1
ATOM 1369 C C . VAL B 1 68 ? 13.383 -14.75 -4.484 1 95.06 68 VAL B C 1
ATOM 1371 O O . VAL B 1 68 ? 14.188 -14.25 -3.699 1 95.06 68 VAL B O 1
ATOM 1374 N N . ALA B 1 69 ? 12.094 -14.508 -4.43 1 97.5 69 ALA B N 1
ATOM 1375 C CA . ALA B 1 69 ? 11.523 -13.617 -3.416 1 97.5 69 ALA B CA 1
ATOM 1376 C C . ALA B 1 69 ? 11.625 -14.242 -2.025 1 97.5 69 ALA B C 1
ATOM 1378 O O . ALA B 1 69 ? 11.68 -15.469 -1.89 1 97.5 69 ALA B O 1
ATOM 1379 N N . THR B 1 70 ? 11.719 -13.43 -1.02 1 97.69 70 THR B N 1
ATOM 1380 C CA . THR B 1 70 ? 11.664 -13.852 0.377 1 97.69 70 THR B CA 1
ATOM 1381 C C . THR B 1 70 ? 10.242 -13.719 0.919 1 97.69 70 THR B C 1
ATOM 1383 O O . THR B 1 70 ? 9.664 -12.633 0.911 1 97.69 70 THR B O 1
ATOM 1386 N N . TYR B 1 71 ? 9.719 -14.82 1.449 1 98.31 71 TYR B N 1
ATOM 1387 C CA . TYR B 1 71 ? 8.312 -14.852 1.829 1 98.31 71 TYR B CA 1
ATOM 1388 C C . TYR B 1 71 ? 8.148 -14.703 3.338 1 98.31 71 TYR B C 1
ATOM 1390 O O . TYR B 1 71 ? 8.969 -15.211 4.105 1 98.31 71 TYR B O 1
ATOM 1398 N N . GLU B 1 72 ? 7.039 -14.008 3.727 1 98.19 72 GLU B N 1
ATOM 1399 C CA . GLU B 1 72 ? 6.664 -13.914 5.133 1 98.19 72 GLU B CA 1
ATOM 1400 C C . GLU B 1 72 ? 5.977 -15.195 5.605 1 98.19 72 GLU B C 1
ATOM 1402 O O . GLU B 1 72 ? 5.52 -16 4.793 1 98.19 72 GLU B O 1
ATOM 1407 N N . HIS B 1 73 ? 5.902 -15.297 6.93 1 96.94 73 HIS B N 1
ATOM 1408 C CA . HIS B 1 73 ? 5.215 -16.453 7.5 1 96.94 73 HIS B CA 1
ATOM 1409 C C . HIS B 1 73 ? 3.771 -16.531 7.012 1 96.94 73 HIS B C 1
ATOM 1411 O O . HIS B 1 73 ? 3.064 -15.516 6.984 1 96.94 73 HIS B O 1
ATOM 1417 N N . GLY B 1 74 ? 3.344 -17.688 6.602 1 96.31 74 GLY B N 1
ATOM 1418 C CA . GLY B 1 74 ? 1.977 -17.891 6.152 1 96.31 74 GLY B CA 1
ATOM 1419 C C . GLY B 1 74 ? 1.83 -17.828 4.645 1 96.31 74 GLY B C 1
ATOM 1420 O O . GLY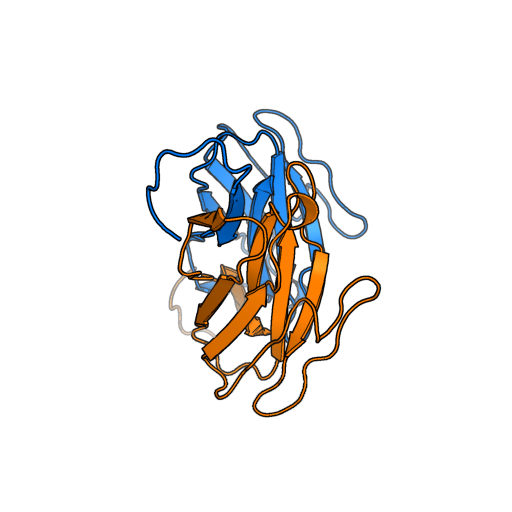 B 1 74 ? 0.769 -18.156 4.105 1 96.31 74 GLY B O 1
ATOM 1421 N N . PHE B 1 75 ? 2.871 -17.391 3.998 1 97.88 75 PHE B N 1
ATOM 1422 C CA . PHE B 1 75 ? 2.859 -17.312 2.541 1 97.88 75 PHE B CA 1
ATOM 1423 C C . PHE B 1 75 ? 3.963 -18.188 1.948 1 97.88 75 PHE B C 1
ATOM 1425 O O . PHE B 1 75 ? 5.035 -18.328 2.541 1 97.88 75 PHE B O 1
ATOM 1432 N N . THR B 1 76 ? 3.65 -18.766 0.771 1 97.62 76 THR B N 1
ATOM 1433 C CA . THR B 1 76 ? 4.637 -19.656 0.166 1 97.62 76 THR B CA 1
ATOM 1434 C C . THR B 1 76 ? 4.84 -19.312 -1.308 1 97.62 76 THR B C 1
ATOM 1436 O O . THR B 1 76 ? 3.943 -18.766 -1.952 1 97.62 76 THR B O 1
ATOM 1439 N N . ARG B 1 77 ? 6.02 -19.734 -1.799 1 97.56 77 ARG B N 1
ATOM 1440 C CA . ARG B 1 77 ? 6.344 -19.531 -3.209 1 97.56 77 ARG B CA 1
ATOM 1441 C C . ARG B 1 77 ? 5.383 -20.312 -4.105 1 97.56 77 ARG B C 1
ATOM 1443 O O . ARG B 1 77 ? 5.031 -19.844 -5.191 1 97.56 77 ARG B O 1
ATOM 1450 N N . ASP B 1 78 ? 4.984 -21.516 -3.688 1 97.31 78 ASP B N 1
ATOM 1451 C CA . ASP B 1 78 ? 4.082 -22.328 -4.496 1 97.31 78 ASP B CA 1
ATOM 1452 C C . ASP B 1 78 ? 2.744 -21.625 -4.699 1 97.31 78 ASP B C 1
ATOM 1454 O O . ASP B 1 78 ? 2.172 -21.672 -5.793 1 97.31 78 ASP B O 1
ATOM 1458 N N . LYS B 1 79 ? 2.246 -21.016 -3.6 1 97.06 79 LYS B N 1
ATOM 1459 C CA . LYS B 1 79 ? 0.942 -20.359 -3.648 1 97.06 79 LYS B CA 1
ATOM 1460 C C . LYS B 1 79 ? 1.039 -18.984 -4.309 1 97.06 79 LYS B C 1
ATOM 1462 O O . LYS B 1 79 ? 0.122 -18.562 -5.016 1 97.06 79 LYS B O 1
ATOM 1467 N N . PHE B 1 80 ? 2.172 -18.312 -4.09 1 96.81 80 PHE B N 1
ATOM 1468 C CA . PHE B 1 80 ? 2.324 -16.953 -4.582 1 96.81 80 PHE B CA 1
ATOM 1469 C C . PHE B 1 80 ? 3.635 -16.797 -5.344 1 96.81 80 PHE B C 1
ATOM 1471 O O . PHE B 1 80 ? 4.453 -15.93 -5.012 1 96.81 80 PHE B O 1
ATOM 1478 N N . PRO B 1 81 ? 3.826 -17.516 -6.414 1 97.75 81 PRO B N 1
ATOM 1479 C CA . PRO B 1 81 ? 5.066 -17.312 -7.164 1 97.75 81 PRO B CA 1
ATOM 1480 C C . PRO B 1 81 ? 5.215 -15.883 -7.68 1 97.75 81 PRO B C 1
ATOM 1482 O O . PRO B 1 81 ? 4.262 -15.312 -8.219 1 97.75 81 PRO B O 1
ATOM 1485 N N . ILE B 1 82 ? 6.445 -15.359 -7.488 1 96.69 82 ILE B N 1
ATOM 1486 C CA . ILE B 1 82 ? 6.746 -13.984 -7.867 1 96.69 82 ILE B CA 1
ATOM 1487 C C . ILE B 1 82 ? 7.938 -13.961 -8.82 1 96.69 82 ILE B C 1
ATOM 1489 O O . ILE B 1 82 ? 8.914 -14.688 -8.625 1 96.69 82 ILE B O 1
ATOM 1493 N N . SER B 1 83 ? 7.77 -13.172 -9.82 1 95.75 83 SER B N 1
ATOM 1494 C CA . SER B 1 83 ? 8.867 -12.906 -10.742 1 95.75 83 SER B CA 1
ATOM 1495 C C . SER B 1 83 ? 9.156 -11.414 -10.844 1 95.75 83 SER B C 1
ATOM 1497 O O . SER B 1 83 ? 8.242 -10.594 -10.867 1 95.75 83 SER B O 1
ATOM 1499 N N . ARG B 1 84 ? 10.391 -11.055 -10.789 1 94.12 84 ARG B N 1
ATOM 1500 C CA . ARG B 1 84 ? 10.844 -9.68 -10.992 1 94.12 84 ARG B CA 1
ATOM 1501 C C . ARG B 1 84 ? 12.047 -9.633 -11.93 1 94.12 84 ARG B C 1
ATOM 1503 O O . ARG B 1 84 ? 13.18 -9.469 -11.477 1 94.12 84 ARG B O 1
ATOM 1510 N N . PRO B 1 85 ? 11.742 -9.633 -13.219 1 93.88 85 PRO B N 1
ATOM 1511 C CA . PRO B 1 85 ? 12.828 -9.68 -14.203 1 93.88 85 PRO B CA 1
ATOM 1512 C C . PRO B 1 85 ? 13.586 -8.359 -14.305 1 93.88 85 PRO B C 1
ATOM 1514 O O . PRO B 1 85 ? 14.766 -8.344 -14.672 1 93.88 85 PRO B O 1
ATOM 1517 N N . THR B 1 86 ? 12.898 -7.18 -13.992 1 91.62 86 THR B N 1
ATOM 1518 C CA . THR B 1 86 ? 13.539 -5.867 -14.039 1 91.62 86 THR B CA 1
ATOM 1519 C C . THR B 1 86 ? 13.227 -5.074 -12.773 1 91.62 86 THR B C 1
ATOM 1521 O O . THR B 1 86 ? 12.352 -5.461 -11.992 1 91.62 86 THR B O 1
ATOM 1524 N N . LEU B 1 87 ? 13.891 -3.998 -12.602 1 87.75 87 LEU B N 1
ATOM 1525 C CA . LEU B 1 87 ? 13.688 -3.162 -11.43 1 87.75 87 LEU B CA 1
ATOM 1526 C C . LEU B 1 87 ? 12.305 -2.529 -11.438 1 87.75 87 LEU B C 1
ATOM 1528 O O . LEU B 1 87 ? 11.719 -2.289 -10.375 1 87.75 87 LEU B O 1
ATOM 1532 N N . GLU B 1 88 ? 11.727 -2.354 -12.609 1 85.38 88 GLU B N 1
ATOM 1533 C CA . GLU B 1 88 ? 10.492 -1.585 -12.758 1 85.38 88 GLU B CA 1
ATOM 1534 C C . GLU B 1 88 ? 9.281 -2.504 -12.836 1 85.38 88 GLU B C 1
ATOM 1536 O O . GLU B 1 88 ? 8.141 -2.041 -12.766 1 85.38 88 GLU B O 1
ATOM 1541 N N . PHE B 1 89 ? 9.562 -3.762 -12.984 1 88.12 89 PHE B N 1
ATOM 1542 C CA . PHE B 1 89 ? 8.445 -4.641 -13.305 1 88.12 89 PHE B CA 1
ATOM 1543 C C . PHE B 1 89 ? 8.492 -5.91 -12.461 1 88.12 89 PHE B C 1
ATOM 1545 O O . PHE B 1 89 ? 9.562 -6.504 -12.289 1 88.12 89 PHE B O 1
ATOM 1552 N N . SER B 1 90 ? 7.328 -6.32 -11.914 1 89.94 90 SER B N 1
ATOM 1553 C CA . SER B 1 90 ? 7.188 -7.574 -11.188 1 89.94 90 SER B CA 1
ATOM 1554 C C . SER B 1 90 ? 5.793 -8.164 -11.359 1 89.94 90 SER B C 1
ATOM 1556 O O . SER B 1 90 ? 4.832 -7.438 -11.617 1 89.94 90 SER B O 1
ATOM 1558 N N . THR B 1 91 ? 5.727 -9.5 -11.289 1 91.38 91 THR B N 1
ATOM 1559 C CA . THR B 1 91 ? 4.438 -10.18 -11.305 1 91.38 91 THR B CA 1
ATOM 1560 C C . THR B 1 91 ? 4.301 -11.094 -10.086 1 91.38 91 THR B C 1
ATOM 1562 O O . THR B 1 91 ? 5.289 -11.648 -9.609 1 91.38 91 THR B O 1
ATOM 1565 N N . MET B 1 92 ? 3.143 -11.203 -9.594 1 92.88 92 MET B N 1
ATOM 1566 C CA . MET B 1 92 ? 2.777 -12.203 -8.602 1 92.88 92 MET B CA 1
ATOM 1567 C C . MET B 1 92 ? 1.555 -13 -9.047 1 92.88 92 MET B C 1
ATOM 1569 O O . MET B 1 92 ? 0.555 -12.414 -9.477 1 92.88 92 MET B O 1
ATOM 1573 N N . THR B 1 93 ? 1.676 -14.258 -9.031 1 92.5 93 THR B N 1
ATOM 1574 C CA . THR B 1 93 ? 0.56 -15.141 -9.352 1 92.5 93 THR B CA 1
ATOM 1575 C C . THR B 1 93 ? -0.06 -15.719 -8.086 1 92.5 93 THR B C 1
ATOM 1577 O O . THR B 1 93 ? 0.653 -16.062 -7.145 1 92.5 93 THR B O 1
ATOM 1580 N N . ILE B 1 94 ? -1.365 -15.719 -8.047 1 93.19 94 ILE B N 1
ATOM 1581 C CA . ILE B 1 94 ? -2.09 -16.469 -7.027 1 93.19 94 ILE B CA 1
ATOM 1582 C C . ILE B 1 94 ? -2.531 -17.812 -7.582 1 93.19 94 ILE B C 1
ATOM 1584 O O . ILE B 1 94 ? -3.434 -17.891 -8.422 1 93.19 94 ILE B O 1
ATOM 1588 N N . SER B 1 95 ? -1.876 -18.812 -7.051 1 93.38 95 SER B N 1
ATOM 1589 C CA . SER B 1 95 ? -2.115 -20.141 -7.605 1 93.38 95 SER B CA 1
ATOM 1590 C C . SER B 1 95 ? -3.348 -20.781 -6.98 1 93.38 95 SER B C 1
ATOM 1592 O O . SER B 1 95 ? -3.605 -20.609 -5.789 1 93.38 95 SER B O 1
ATOM 1594 N N . ASN B 1 96 ? -4.098 -21.5 -7.805 1 91.75 96 ASN B N 1
ATOM 1595 C CA . ASN B 1 96 ? -5.246 -22.266 -7.32 1 91.75 96 ASN B CA 1
ATOM 1596 C C . ASN B 1 96 ? -6.152 -21.406 -6.438 1 91.75 96 ASN B C 1
ATOM 1598 O O . ASN B 1 96 ? -6.402 -21.75 -5.281 1 91.75 96 ASN B O 1
ATOM 1602 N N . VAL B 1 97 ? -6.637 -20.406 -7.039 1 88.81 97 VAL B N 1
ATOM 1603 C CA . VAL B 1 97 ? -7.406 -19.375 -6.332 1 88.81 97 VAL B CA 1
ATOM 1604 C C . VAL B 1 97 ? -8.562 -20.031 -5.578 1 88.81 97 VAL B C 1
ATOM 1606 O O . VAL B 1 97 ? -9.258 -20.906 -6.121 1 88.81 97 VAL B O 1
ATOM 1609 N N . SER B 1 98 ? -8.648 -19.75 -4.316 1 88.62 98 SER B N 1
ATOM 1610 C CA . SER B 1 98 ? -9.75 -20.156 -3.451 1 88.62 98 SER B CA 1
ATOM 1611 C C . SER B 1 98 ? -10.438 -18.953 -2.824 1 88.62 98 SER B C 1
ATOM 1613 O O . SER B 1 98 ? -10.031 -17.812 -3.045 1 88.62 98 SER B O 1
ATOM 1615 N N . LEU B 1 99 ? -11.477 -19.172 -2.059 1 86.69 99 LEU B N 1
ATOM 1616 C CA . LEU B 1 99 ? -12.203 -18.094 -1.394 1 86.69 99 LEU B CA 1
ATOM 1617 C C . LEU B 1 99 ? -11.297 -17.344 -0.424 1 86.69 99 LEU B C 1
ATOM 1619 O O . LEU B 1 99 ? -11.469 -16.141 -0.216 1 86.69 99 LEU B O 1
ATOM 1623 N N . GLU B 1 100 ? -10.273 -18.109 0.083 1 88.69 100 GLU B N 1
ATOM 1624 C CA . GLU B 1 100 ? -9.352 -17.5 1.041 1 88.69 100 GLU B CA 1
ATOM 1625 C C . GLU B 1 100 ? -8.438 -16.484 0.363 1 88.69 100 GLU B C 1
ATOM 1627 O O . GLU B 1 100 ? -7.84 -15.641 1.031 1 88.69 100 GLU B O 1
ATOM 1632 N N . ASP B 1 101 ? -8.414 -16.594 -0.937 1 88.88 101 ASP B N 1
ATOM 1633 C CA . ASP B 1 101 ? -7.523 -15.711 -1.692 1 88.88 101 ASP B CA 1
ATOM 1634 C C . ASP B 1 101 ? -8.242 -14.438 -2.127 1 88.88 101 ASP B C 1
ATOM 1636 O O . ASP B 1 101 ? -7.645 -13.555 -2.742 1 88.88 101 ASP B O 1
ATOM 1640 N N . SER B 1 102 ? -9.547 -14.414 -1.858 1 85.75 102 SER B N 1
ATOM 1641 C CA . SER B 1 102 ? -10.32 -13.227 -2.213 1 85.75 102 SER B CA 1
ATOM 1642 C C . SER B 1 102 ? -9.883 -12.023 -1.392 1 85.75 102 SER B C 1
ATOM 1644 O O . SER B 1 102 ? -10.281 -11.875 -0.234 1 85.75 102 SER B O 1
ATOM 1646 N N . SER B 1 103 ? -9.016 -11.195 -1.962 1 85.69 103 SER B N 1
ATOM 1647 C CA . SER B 1 103 ? -8.367 -10.07 -1.286 1 85.69 103 SER B CA 1
ATOM 1648 C C . SER B 1 103 ? -7.898 -9.023 -2.285 1 85.69 103 SER B C 1
ATOM 1650 O O . SER B 1 103 ? -7.973 -9.234 -3.498 1 85.69 103 SER B O 1
ATOM 1652 N N . PHE B 1 104 ? -7.523 -7.867 -1.712 1 83.5 104 PHE B N 1
ATOM 1653 C CA . PHE B 1 104 ? -6.797 -6.875 -2.498 1 83.5 104 PHE B CA 1
ATOM 1654 C C . PHE B 1 104 ? -5.293 -7.102 -2.404 1 83.5 104 PHE B C 1
ATOM 1656 O O . PHE B 1 104 ? -4.773 -7.402 -1.328 1 83.5 104 PHE B O 1
ATOM 1663 N N . TYR B 1 105 ? -4.695 -6.922 -3.486 1 87.12 105 TYR B N 1
ATOM 1664 C CA . TYR B 1 105 ? -3.248 -7.09 -3.52 1 87.12 105 TYR B CA 1
ATOM 1665 C C . TYR B 1 105 ? -2.564 -5.824 -4.031 1 87.12 105 TYR B C 1
ATOM 1667 O O . TYR B 1 105 ? -3.072 -5.16 -4.938 1 87.12 105 TYR B O 1
ATOM 1675 N N . PHE B 1 106 ? -1.394 -5.582 -3.396 1 84.62 106 PHE B N 1
ATOM 1676 C CA . PHE B 1 106 ? -0.657 -4.359 -3.695 1 84.62 106 PHE B CA 1
ATOM 1677 C C . PHE B 1 106 ? 0.829 -4.652 -3.865 1 84.62 106 PHE B C 1
ATOM 1679 O O . PHE B 1 106 ? 1.322 -5.68 -3.398 1 84.62 106 PHE B O 1
ATOM 1686 N N . CYS B 1 107 ? 1.442 -3.764 -4.562 1 87.19 107 CYS B N 1
ATOM 1687 C CA . CYS B 1 107 ? 2.898 -3.807 -4.652 1 87.19 107 CYS B CA 1
ATOM 1688 C C . CYS B 1 107 ? 3.496 -2.418 -4.461 1 87.19 107 CYS B C 1
ATOM 1690 O O . CYS B 1 107 ? 2.83 -1.41 -4.707 1 87.19 107 CYS B O 1
ATOM 1692 N N . SER B 1 108 ? 4.637 -2.332 -3.887 1 84.88 108 SER B N 1
ATOM 1693 C CA . SER B 1 108 ? 5.379 -1.085 -3.74 1 84.88 108 SER B CA 1
ATOM 1694 C C . SER B 1 108 ? 6.875 -1.307 -3.941 1 84.88 108 SER B C 1
ATOM 1696 O O . SER B 1 108 ? 7.375 -2.418 -3.752 1 84.88 108 SER B O 1
ATOM 1698 N N . ALA B 1 109 ? 7.516 -0.213 -4.426 1 84 109 ALA B N 1
ATOM 1699 C CA . ALA B 1 109 ? 8.969 -0.268 -4.535 1 84 109 ALA B CA 1
ATOM 1700 C C . ALA B 1 109 ? 9.633 0.374 -3.32 1 84 109 ALA B C 1
ATOM 1702 O O . ALA B 1 109 ? 9.109 1.334 -2.754 1 84 109 ALA B O 1
ATOM 1703 N N . GLY B 1 110 ? 10.758 -0.255 -2.93 1 81.75 110 GLY B N 1
ATOM 1704 C CA . GLY B 1 110 ? 11.484 0.316 -1.809 1 81.75 110 GLY B CA 1
ATOM 1705 C C . GLY B 1 110 ? 12.992 0.167 -1.936 1 81.75 110 GLY B C 1
ATOM 1706 O O . GLY B 1 110 ? 13.477 -0.586 -2.783 1 81.75 110 GLY B O 1
#

Sequence (220 aa):
CLSLSDSLKLGSVFGALLSQKPRRNICQRGASMTIHCEVDTQLPLMFWYRQLPGQSLVLIATANQGVVATYEHGFTRDKFPISRPTLEFSTMTISNVSLEDSSFYFCSAGCLSLSDSLKLGSVFGALLSQKPRRNICQRGASMTIHCEVDTQLPLMFWYRQLPGQSLVLIATANQGVVATYEHGFTRDKFPISRPTLEFSTMTISNVSLEDSSFYFCSAG

Foldseek 3Di:
DDPDDDPPPDDDDDDWDWDKPPQDDDDDAQAKDKIKTFGPDQFFKKWKWWDDPPGDTDTAWIDGAPDFIGGDPPHDCVQWPKHHPDSGIIMIMGGRDDPVNPTDMTMDGD/DDPDPDPPPDDDDDDFDWDKPPQDDDDDAQAKDKIKTFGPDQFFKKWKWWADPPGDTDTAWIDGAPDFIGGDPPHDCVQWPKHHPDSGIIMIMGGRDDPVNPTDMTMDGD

pLDDT: mean 81.92, std 15.54, range [41.16, 98.31]

Secondary structure (DSSP, 8-state):
-----S---EEEEEE--BEEESSEEEEETT--EEEEEE-SS--SEEEEEEE-TTS--EEEEEEETTSPPEEPTT--TTTS-EEEEETTEEEEEE-S--GGG-EEEEEEE-/-----S---EEEEEE--BEEESSEEEEETT--EEEEEE-S---SEEEEEEE-TTS--EEEEEEETTSPPEEPTT--TTTS-EE-SSSSEEEEEETT--GGG-EEEEEEE-

InterPro domains:
  IPR007110 Immunoglobulin-like domain [PS50835] (30-110)
  IPR013106 Immunoglobulin V-set domain [PF07686] (21-108)
  IPR013106 Immunoglobulin V-set domain [SM00406] (32-109)
  IPR013783 Immunoglobulin-like fold [G3DSA:2.60.40.10] (4-110)
  IPR036179 Immunoglobulin-like domain superfamily [SSF48726] (19-109)
  IPR050413 T cell receptor beta variable [PTHR23268] (15-109)

Radius of gyration: 18.01 Å; Cα contacts (8 Å, |Δi|>4): 596; chains: 2; bounding box: 43×52×36 Å